Protein AF-A0A9P5GXQ3-F1 (afdb_monomer)

Radius of gyration: 34.8 Å; Cα contacts (8 Å, |Δi|>4): 137; chains: 1; bounding box: 78×64×118 Å

Organism: NCBI:txid595255

Sequence (287 aa):
MGSQLTDTDPARTRTPRQLQRKRALDKESQRRKRERQRAHVQQIEKELHDARQEIHNLRLIIQDMKGQPQPGTQGIDSVRSSAHDSCPPQLESPVSVKTASTVTPCTHRSLSPQPEHKEQLIECFCEPQTHESFSECFEKTVFASVIEWNSRSILLAAVYILAYRILRYRFFPSVETHNDVPEWLRSTDIQDKIPHALYIDFVQFPRLRNAMVLGLVNIDSIREQFDADFGRHLSVNWPVSEALLVTDSSRNTILNPKFERHICTQENWTLDSVFATKYPHIAPLIV

Solvent-accessible surface area (backbone atoms only — not comparable to full-atom values): 18428 Å² total; per-residue (Å²): 141,85,87,82,84,83,86,74,84,74,79,88,71,78,50,71,70,55,52,52,54,49,54,52,51,52,52,51,50,53,48,53,52,52,48,53,50,51,53,51,51,54,48,52,55,47,54,54,50,53,52,53,51,50,54,49,53,52,51,53,51,54,52,54,66,71,67,60,82,81,84,77,86,80,80,85,80,86,86,88,86,86,83,84,91,87,84,89,84,90,89,88,88,89,90,84,88,83,92,86,89,86,86,88,86,91,86,90,83,88,83,88,82,88,86,82,83,74,82,75,77,80,79,75,92,50,85,90,66,89,63,99,41,71,69,54,42,50,47,52,54,49,50,51,49,51,48,53,50,47,54,51,50,52,43,52,52,46,54,48,55,52,50,48,31,51,50,46,20,74,77,52,74,45,77,66,35,50,66,66,32,40,76,70,57,47,84,48,80,59,62,76,74,44,91,64,66,77,71,50,66,77,49,82,34,56,56,40,36,50,31,42,65,71,57,77,48,78,49,81,95,46,42,71,61,46,52,53,48,49,66,70,36,51,42,54,72,71,58,88,91,58,65,70,60,39,71,50,98,83,72,45,86,40,74,25,73,65,52,62,54,47,70,58,38,70,87,38,49,43,66,42,70,67,53,33,68,76,38,60,90,49,46,83,30,61,112

pLDDT: mean 77.05, std 24.15, range [25.75, 97.81]

Foldseek 3Di:
DDDDDDDDPDDDDDDPVRVVVVVVVVVVVVVVVVVVVVVVVVVVVVVVVVVVVVVVVVVVVVVVVVPDDDPDDDDDDDDDDDDDDDDDDDDDDDDDDDDDDDDDDDDDDDDDDDDDDPPDDDDQPDPPDDDPDPVRSCCCVVVVVVVLVVQLVLVVVLLVQLVCLVVCCVVPPDPVSVVLHQPQLDDDPLNVPADDDPVLSSDLFNLLSNCVSVVVDDCPVPVVVCVVLCSSFKGLQDDPPDDQWDADPVRDTDGDPVSSVSSSDSVSIDGDPVVCVVCVVCVVRSD

Mean predicted aligned error: 20.18 Å

Secondary structure (DSSP, 8-state):
--------PPP-PPPHHHHHHHHHHHHHHHHHHHHHHHHHHHHHHHHHHHHHHHHHHHHHHHHHHHTSPP------------------------------------------------------S-TT---SSHHHHHHHHHHHHHHHHHHHHHHHHHHHHHHHHHHHHHHS--HHHHHHS-GGGSPPHHHHHS---GGGGG-S-HHHHHHHHTTSS--GGGHHHHHHHHHHHEE----TTS-SEEE-TTS-EEE-HHHHHHHT-GGG-EE-HHHHHH-TTTGGG--

Structure (mmCIF, N/CA/C/O backbone):
data_AF-A0A9P5GXQ3-F1
#
_entry.id   AF-A0A9P5GXQ3-F1
#
loop_
_atom_site.group_PDB
_atom_site.id
_atom_site.type_symbol
_atom_site.label_atom_id
_atom_site.label_alt_id
_atom_site.label_comp_id
_atom_site.label_asym_id
_atom_site.label_entity_id
_atom_site.label_seq_id
_atom_site.pdbx_PDB_ins_code
_atom_site.Cartn_x
_atom_site.Cartn_y
_atom_site.Cartn_z
_atom_site.occupancy
_atom_site.B_iso_or_equiv
_atom_site.auth_seq_id
_atom_site.auth_comp_id
_atom_site.auth_asym_id
_atom_site.auth_atom_id
_atom_site.pdbx_PDB_model_num
ATOM 1 N N . MET A 1 1 ? -31.618 13.467 47.315 1.00 42.62 1 MET A N 1
ATOM 2 C CA . MET A 1 1 ? -30.152 13.550 47.497 1.00 42.62 1 MET A CA 1
ATOM 3 C C . MET A 1 1 ? -29.504 12.614 46.495 1.00 42.62 1 MET A C 1
ATOM 5 O O . MET A 1 1 ? -29.955 11.483 46.409 1.00 42.62 1 MET A O 1
ATOM 9 N N . GLY A 1 2 ? -28.504 13.084 45.747 1.00 37.53 2 GLY A N 1
ATOM 10 C CA . GLY A 1 2 ? -27.719 12.252 44.825 1.00 37.53 2 GLY A CA 1
ATOM 11 C C . GLY A 1 2 ? -27.538 12.886 43.447 1.00 37.53 2 GLY A C 1
ATOM 12 O O . GLY A 1 2 ? -28.149 12.441 42.487 1.00 37.53 2 GLY A O 1
ATOM 13 N N . SER A 1 3 ? -26.725 13.943 43.372 1.00 41.19 3 SER A N 1
ATOM 14 C CA . SER A 1 3 ? -26.214 14.503 42.115 1.00 41.19 3 SER A CA 1
ATOM 15 C C . SER A 1 3 ? -25.058 13.623 41.624 1.00 41.19 3 SER A C 1
ATOM 17 O O . SER A 1 3 ? -24.137 13.377 42.403 1.00 41.19 3 SER A O 1
ATOM 19 N N . GLN A 1 4 ? -25.095 13.135 40.380 1.00 43.97 4 GLN A N 1
ATOM 20 C CA . GLN A 1 4 ? -23.947 12.491 39.731 1.00 43.97 4 GLN A CA 1
ATOM 21 C C . GLN A 1 4 ? -23.382 13.432 38.666 1.00 43.97 4 GLN A C 1
ATOM 23 O O . GLN A 1 4 ? -24.059 13.802 37.710 1.00 43.97 4 GLN A O 1
ATOM 28 N N . LEU A 1 5 ? -22.137 13.842 38.901 1.00 45.28 5 LEU A N 1
ATOM 29 C CA . LEU A 1 5 ? -21.309 14.674 38.038 1.00 45.28 5 LEU A CA 1
ATOM 30 C C . LEU A 1 5 ? -20.801 13.827 36.865 1.00 45.28 5 LEU A C 1
ATOM 32 O O . LEU A 1 5 ? -20.181 12.787 37.073 1.00 45.28 5 LEU A O 1
ATOM 36 N N . THR A 1 6 ? -21.055 14.279 35.641 1.00 44.94 6 THR A N 1
ATOM 37 C CA . THR A 1 6 ? -20.447 13.740 34.422 1.00 44.94 6 THR A CA 1
ATOM 38 C C . THR A 1 6 ? -19.069 14.370 34.236 1.00 44.94 6 THR A C 1
ATOM 40 O O . THR A 1 6 ? -18.976 15.571 33.978 1.00 44.94 6 THR A O 1
ATOM 43 N N . ASP A 1 7 ? -18.014 13.572 34.376 1.00 40.78 7 ASP A N 1
ATOM 44 C CA . ASP A 1 7 ? -16.636 13.974 34.093 1.00 40.78 7 ASP A CA 1
ATOM 45 C C . ASP A 1 7 ? -16.351 13.764 32.597 1.00 40.78 7 ASP A C 1
ATOM 47 O O . ASP A 1 7 ? -16.215 12.637 32.119 1.00 40.78 7 ASP A O 1
ATOM 51 N N 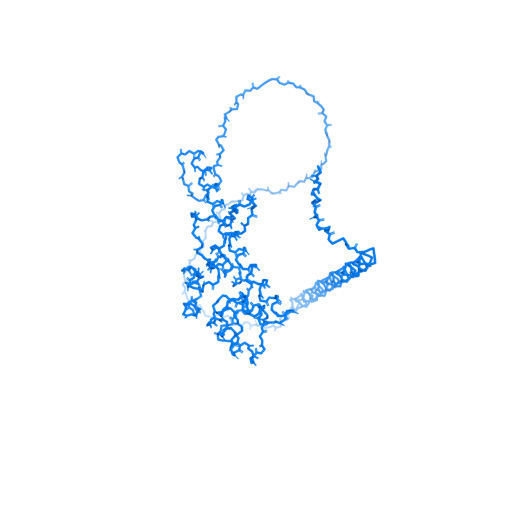. THR A 1 8 ? -16.365 14.850 31.825 1.00 53.25 8 THR A N 1
ATOM 52 C CA . THR A 1 8 ? -15.905 14.861 30.432 1.00 53.25 8 THR A CA 1
ATOM 53 C C . THR A 1 8 ? -14.473 15.372 30.406 1.00 53.25 8 THR A C 1
ATOM 55 O O . THR A 1 8 ? -14.239 16.564 30.617 1.00 53.25 8 THR A O 1
ATOM 58 N N . ASP A 1 9 ? -13.536 14.473 30.123 1.00 45.94 9 ASP A N 1
ATOM 59 C CA . ASP A 1 9 ? -12.104 14.755 30.024 1.00 45.94 9 ASP A CA 1
ATOM 60 C C . ASP A 1 9 ? -11.842 15.828 28.934 1.00 45.94 9 ASP A C 1
ATOM 62 O O . ASP A 1 9 ? -12.191 15.624 27.762 1.00 45.94 9 ASP A O 1
ATOM 66 N N . PRO A 1 10 ? -11.311 17.019 29.274 1.00 55.81 10 PRO A N 1
ATOM 67 C CA . PRO A 1 10 ? -11.228 18.127 28.332 1.00 55.81 10 PRO A CA 1
ATOM 68 C C . PRO A 1 10 ? -10.158 17.882 27.262 1.00 55.81 10 PRO A C 1
ATOM 70 O O . PRO A 1 10 ? -8.985 17.633 27.548 1.00 55.81 10 PRO A O 1
ATOM 73 N N . ALA A 1 11 ? -10.553 18.036 25.995 1.00 57.22 11 ALA A N 1
ATOM 74 C CA . ALA A 1 11 ? -9.671 17.928 24.838 1.00 57.22 11 ALA A CA 1
ATOM 75 C C . ALA A 1 11 ? -8.375 18.742 25.028 1.00 57.22 11 ALA A C 1
ATOM 77 O O . ALA A 1 11 ? -8.389 19.963 25.222 1.00 57.22 11 ALA A O 1
ATOM 78 N N . ARG A 1 12 ? -7.233 18.048 24.948 1.00 63.50 12 ARG A N 1
ATOM 79 C CA . ARG A 1 12 ? -5.886 18.592 25.170 1.00 63.50 12 ARG A CA 1
ATOM 80 C C . ARG A 1 12 ? -5.594 19.765 24.228 1.00 63.50 12 ARG A C 1
ATOM 82 O O . ARG A 1 12 ? -5.143 19.592 23.095 1.00 63.50 12 ARG A O 1
ATOM 89 N N . THR A 1 13 ? -5.818 20.979 24.716 1.00 74.81 13 THR A N 1
ATOM 90 C CA . THR A 1 13 ? -5.616 22.210 23.949 1.00 74.81 13 THR A CA 1
ATOM 91 C C . THR A 1 13 ? -4.138 22.602 23.991 1.00 74.81 13 THR A C 1
ATOM 93 O O . THR A 1 13 ? -3.529 22.674 25.060 1.00 74.81 13 THR A O 1
ATOM 96 N N . ARG A 1 14 ? -3.519 22.818 22.819 1.00 72.81 14 ARG A N 1
ATOM 97 C CA . ARG A 1 14 ? -2.097 23.199 22.720 1.00 72.81 14 ARG A CA 1
ATOM 98 C C . ARG A 1 14 ? -1.851 24.516 23.450 1.00 72.81 14 ARG A C 1
ATOM 100 O O . ARG A 1 14 ? -2.551 25.497 23.209 1.00 72.81 14 ARG A O 1
ATOM 107 N N . THR A 1 15 ? -0.810 24.559 24.278 1.00 86.81 15 THR A N 1
ATOM 108 C CA . THR A 1 15 ? -0.462 25.777 25.015 1.00 86.81 15 THR A CA 1
ATOM 109 C C . THR A 1 15 ? -0.015 26.888 24.050 1.00 86.81 15 THR A C 1
ATOM 111 O O . THR A 1 15 ? 0.526 26.598 22.973 1.00 86.81 15 THR A O 1
ATOM 114 N N . PRO A 1 16 ? -0.168 28.175 24.413 1.00 85.94 16 PRO A N 1
ATOM 115 C CA . PRO A 1 16 ? 0.233 29.298 23.557 1.00 85.94 16 PRO A CA 1
ATOM 116 C C . PRO A 1 16 ? 1.689 29.212 23.067 1.00 85.94 16 PRO A C 1
ATOM 118 O O . PRO A 1 16 ? 1.987 29.487 21.903 1.00 85.94 16 PRO A O 1
ATOM 121 N N . ARG A 1 17 ? 2.595 28.721 23.924 1.00 83.25 17 ARG A N 1
ATOM 122 C CA . ARG A 1 17 ? 4.016 28.508 23.604 1.00 83.25 17 ARG A CA 1
ATOM 123 C C . ARG A 1 17 ? 4.224 27.440 22.520 1.00 83.25 17 ARG A C 1
ATOM 125 O O . ARG A 1 17 ? 5.090 27.593 21.658 1.00 83.25 17 ARG A O 1
ATOM 132 N N . GLN A 1 18 ? 3.418 26.376 22.518 1.00 78.88 18 GLN A N 1
ATOM 133 C CA . GLN A 1 18 ? 3.465 25.322 21.495 1.00 78.88 18 GLN A CA 1
ATOM 134 C C . GLN A 1 18 ? 2.954 25.823 20.137 1.00 78.88 18 GLN A C 1
ATOM 136 O O . GLN A 1 18 ? 3.547 25.512 19.102 1.00 78.88 18 GLN A O 1
ATOM 141 N N . LEU A 1 19 ? 1.897 26.641 20.133 1.00 83.56 19 LEU A N 1
ATOM 142 C CA . LEU A 1 19 ? 1.376 27.288 18.924 1.00 83.56 19 LEU A CA 1
ATOM 143 C C . LEU A 1 19 ? 2.396 28.253 18.310 1.00 83.56 19 LEU A C 1
ATOM 145 O O . LEU A 1 19 ? 2.607 28.230 17.097 1.00 83.56 19 LEU A O 1
ATOM 149 N N . GLN A 1 20 ? 3.068 29.060 19.133 1.00 88.81 20 GLN A N 1
ATOM 150 C CA . GLN A 1 20 ? 4.093 29.994 18.665 1.00 88.81 20 GLN A CA 1
ATOM 151 C C . GLN A 1 20 ? 5.295 29.263 18.048 1.00 88.81 20 GLN A C 1
ATOM 153 O O . GLN A 1 20 ? 5.738 29.629 16.959 1.00 88.81 20 GLN A O 1
ATOM 158 N N . ARG A 1 21 ? 5.763 28.174 18.680 1.00 86.75 21 ARG A N 1
ATOM 159 C CA . ARG A 1 21 ? 6.836 27.326 18.135 1.00 86.75 21 ARG A CA 1
ATOM 160 C C . ARG A 1 21 ? 6.443 26.698 16.796 1.00 86.75 21 ARG A C 1
ATOM 162 O O . ARG A 1 21 ? 7.240 26.725 15.862 1.00 86.75 21 ARG A O 1
ATOM 169 N N . LYS A 1 22 ? 5.211 26.189 16.672 1.00 88.81 22 LYS A N 1
ATOM 170 C CA . LYS A 1 22 ? 4.702 25.641 15.405 1.00 88.81 22 LYS A CA 1
ATOM 171 C C . LYS A 1 22 ? 4.666 26.701 14.300 1.00 88.81 22 LYS A C 1
ATOM 173 O O . LYS A 1 22 ? 5.168 26.451 13.213 1.00 88.81 22 LYS A O 1
ATOM 178 N N . ARG A 1 23 ? 4.136 27.896 14.586 1.00 92.62 23 ARG A N 1
ATOM 179 C CA . ARG A 1 23 ? 4.077 29.007 13.615 1.00 92.62 23 ARG A CA 1
ATOM 180 C C . ARG A 1 23 ? 5.466 29.427 13.122 1.00 92.62 23 ARG A C 1
ATOM 182 O O . ARG A 1 23 ? 5.615 29.747 11.946 1.00 92.62 23 ARG A O 1
ATOM 189 N N . ALA A 1 24 ? 6.468 29.424 14.003 1.00 91.44 24 ALA A N 1
ATOM 190 C CA . ALA A 1 24 ? 7.850 29.729 13.635 1.00 91.44 24 ALA A CA 1
ATOM 191 C C . ALA A 1 24 ? 8.448 28.660 12.701 1.00 91.44 24 ALA A C 1
ATOM 193 O O . ALA A 1 24 ? 9.032 29.006 11.676 1.00 91.44 24 ALA A O 1
ATOM 194 N N . LEU A 1 25 ? 8.240 27.375 13.014 1.00 87.75 25 LEU A N 1
ATOM 195 C CA . LEU A 1 25 ? 8.697 26.256 12.181 1.00 87.75 25 LEU A CA 1
ATOM 196 C C . LEU A 1 25 ? 8.005 26.227 10.811 1.00 87.75 25 LEU A C 1
ATOM 198 O O . LEU A 1 25 ? 8.673 26.030 9.799 1.00 87.75 25 LEU A O 1
ATOM 202 N N . ASP A 1 26 ? 6.696 26.487 10.760 1.00 92.44 26 ASP A N 1
ATOM 203 C CA . ASP A 1 26 ? 5.950 26.559 9.498 1.00 92.44 26 ASP A CA 1
ATOM 204 C C . ASP A 1 26 ? 6.451 27.714 8.616 1.00 92.44 26 ASP A C 1
ATOM 206 O O . ASP A 1 26 ? 6.632 27.531 7.411 1.00 92.44 26 ASP A O 1
ATOM 210 N N . LYS A 1 27 ? 6.738 28.890 9.197 1.00 94.12 27 LYS A N 1
ATOM 211 C CA . LYS A 1 27 ? 7.328 30.024 8.460 1.00 94.12 27 LYS A CA 1
ATOM 212 C C . LYS A 1 27 ? 8.682 29.669 7.849 1.00 94.12 27 LYS A C 1
ATOM 214 O O . LYS A 1 27 ? 8.925 29.984 6.685 1.00 94.12 27 LYS A O 1
ATOM 219 N N . GLU A 1 28 ? 9.543 29.014 8.618 1.00 92.06 28 GLU A N 1
ATOM 220 C CA . GLU A 1 28 ? 10.869 28.596 8.158 1.00 92.06 28 GLU A CA 1
ATOM 221 C C . GLU A 1 28 ? 10.775 27.512 7.072 1.00 92.06 28 GLU A C 1
ATOM 223 O O . GLU A 1 28 ? 11.442 27.595 6.042 1.00 92.06 28 GLU A O 1
ATOM 228 N N . SER A 1 29 ? 9.871 26.543 7.234 1.00 89.69 29 SER A N 1
ATOM 229 C CA . SER A 1 29 ? 9.590 25.518 6.223 1.00 89.69 29 SER A CA 1
ATOM 230 C C . SER A 1 29 ? 9.106 26.134 4.906 1.00 89.69 29 SER A C 1
ATOM 232 O O . SER A 1 29 ? 9.623 25.817 3.831 1.00 89.69 29 SER A O 1
ATOM 234 N N . GLN A 1 30 ? 8.173 27.090 4.978 1.00 93.56 30 GLN A N 1
ATOM 235 C CA . GLN A 1 30 ? 7.705 27.814 3.797 1.00 93.56 30 GLN A CA 1
ATOM 236 C C . GLN A 1 30 ? 8.820 28.629 3.136 1.00 93.56 30 GLN A C 1
ATOM 238 O O . GLN A 1 30 ? 8.886 28.664 1.906 1.00 93.56 30 GLN A O 1
ATOM 243 N N . ARG A 1 31 ? 9.709 29.257 3.918 1.00 94.88 31 AR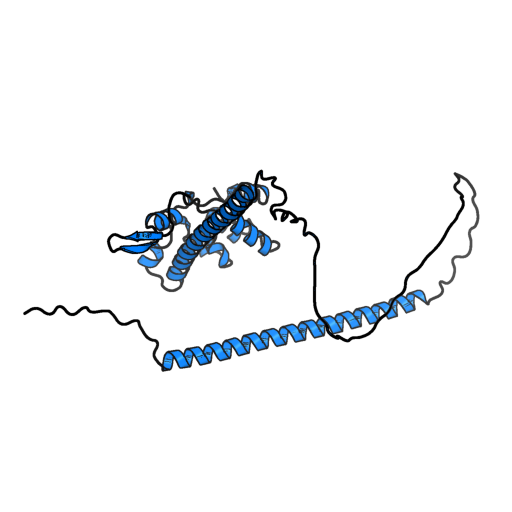G A N 1
ATOM 244 C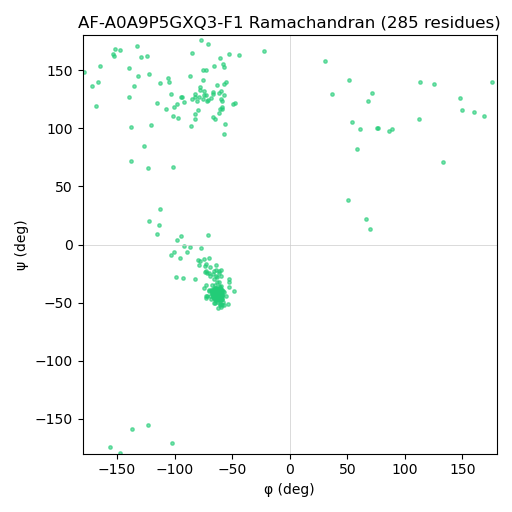 CA . ARG A 1 31 ? 10.880 29.970 3.389 1.00 94.88 31 ARG A CA 1
ATOM 245 C C . ARG A 1 31 ? 11.791 29.014 2.618 1.00 94.88 31 ARG A C 1
ATOM 247 O O . ARG A 1 31 ? 12.046 29.267 1.445 1.00 94.88 31 ARG A O 1
ATOM 254 N N . ARG A 1 32 ? 12.179 27.885 3.220 1.00 94.94 32 ARG A N 1
ATOM 255 C CA . ARG A 1 32 ? 13.034 26.868 2.580 1.00 94.94 32 ARG A CA 1
ATOM 256 C C . ARG A 1 32 ? 12.407 26.289 1.316 1.00 94.94 32 ARG A C 1
ATOM 258 O O . ARG A 1 32 ? 13.100 26.088 0.324 1.00 94.94 32 ARG A O 1
ATOM 265 N N . LYS A 1 33 ? 11.090 26.049 1.316 1.00 93.12 33 LYS A N 1
ATOM 266 C CA . LYS A 1 33 ? 10.372 25.574 0.123 1.00 93.12 33 LYS A CA 1
ATOM 267 C C . LYS A 1 33 ? 10.436 26.598 -1.013 1.00 93.12 33 LYS A C 1
ATOM 269 O O . LYS A 1 33 ? 10.747 26.231 -2.142 1.00 93.12 33 LYS A O 1
ATOM 274 N N . ARG A 1 34 ? 10.186 27.878 -0.710 1.00 95.12 34 ARG A N 1
ATOM 275 C CA . ARG A 1 34 ? 10.267 28.970 -1.697 1.00 95.12 34 ARG A CA 1
ATOM 276 C C . ARG A 1 34 ? 11.689 29.168 -2.215 1.00 95.12 34 ARG A C 1
ATOM 278 O O . ARG A 1 34 ? 11.860 29.430 -3.397 1.00 95.12 34 ARG A O 1
ATOM 285 N N . GLU A 1 35 ? 12.689 29.032 -1.353 1.00 95.38 35 GLU A N 1
ATOM 286 C CA . GLU A 1 35 ? 14.100 29.143 -1.723 1.00 95.38 35 GLU A CA 1
ATOM 287 C C . GLU A 1 35 ? 14.527 28.021 -2.675 1.00 95.38 35 GLU A C 1
ATOM 289 O O . GLU A 1 35 ? 15.057 28.310 -3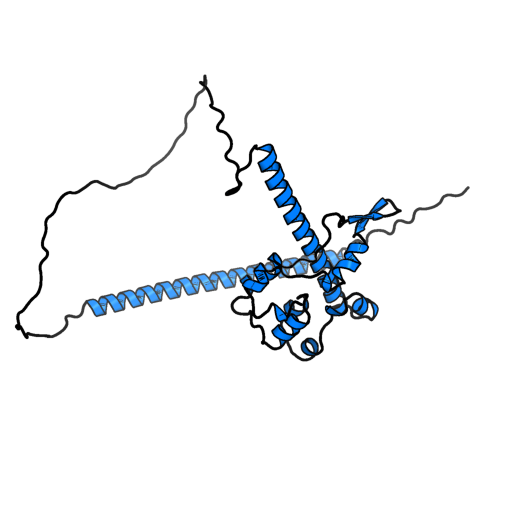.742 1.00 95.38 35 GLU A O 1
ATOM 294 N N . ARG A 1 36 ? 14.180 26.761 -2.369 1.00 94.25 36 ARG A N 1
ATOM 295 C CA . ARG A 1 36 ? 14.418 25.622 -3.275 1.00 94.25 36 ARG A CA 1
ATOM 296 C C . ARG A 1 36 ? 13.736 25.809 -4.624 1.00 94.25 36 ARG A C 1
ATOM 298 O O . ARG A 1 36 ? 14.344 25.558 -5.657 1.00 94.25 36 ARG A O 1
ATOM 305 N N . GLN A 1 37 ? 12.484 26.265 -4.617 1.00 92.75 37 GLN A N 1
ATOM 306 C CA . GLN A 1 37 ? 11.738 26.476 -5.852 1.00 92.75 37 GLN A CA 1
ATOM 307 C C . GLN A 1 37 ? 12.348 27.598 -6.700 1.00 92.75 37 GLN A C 1
ATOM 309 O O . GLN A 1 37 ? 12.476 27.437 -7.907 1.00 92.75 37 GLN A O 1
ATOM 314 N N . ARG A 1 38 ? 12.787 28.702 -6.079 1.00 96.50 38 ARG A N 1
ATOM 315 C CA . ARG A 1 38 ? 13.513 29.774 -6.777 1.00 96.50 38 ARG A CA 1
ATOM 316 C C . ARG A 1 38 ? 14.842 29.290 -7.350 1.00 96.50 38 ARG A C 1
ATOM 318 O O . ARG A 1 38 ? 15.111 29.571 -8.510 1.00 96.50 38 ARG A O 1
ATOM 325 N N . ALA A 1 39 ? 15.628 28.546 -6.574 1.00 94.50 39 ALA A N 1
ATOM 326 C CA . ALA A 1 39 ? 16.905 28.003 -7.033 1.00 94.50 39 ALA A CA 1
ATOM 327 C C . ALA A 1 39 ? 16.722 27.052 -8.227 1.00 94.50 39 ALA A C 1
ATOM 329 O O . ALA A 1 39 ? 17.464 27.128 -9.199 1.00 94.50 39 ALA A O 1
ATOM 330 N N . HIS A 1 40 ? 15.694 26.201 -8.191 1.00 94.62 40 HIS A N 1
ATOM 331 C CA . HIS A 1 40 ? 15.388 25.293 -9.293 1.00 94.62 40 HIS A CA 1
ATOM 332 C C . HIS A 1 40 ? 14.939 26.031 -10.561 1.00 94.62 40 HIS A C 1
ATOM 334 O O . HIS A 1 40 ? 15.410 25.710 -11.647 1.00 94.62 40 HIS A O 1
ATOM 340 N N . VAL A 1 41 ? 14.082 27.052 -10.429 1.00 96.44 41 VAL A N 1
ATOM 341 C CA . VAL A 1 41 ? 13.674 27.893 -11.567 1.00 96.44 41 VAL A CA 1
ATOM 342 C C . VAL A 1 41 ? 14.883 28.596 -12.184 1.00 96.44 41 VAL A C 1
ATOM 344 O O . VAL A 1 41 ? 15.058 28.529 -13.393 1.00 96.44 41 VAL A O 1
ATOM 347 N N . GLN A 1 42 ? 15.757 29.188 -11.366 1.00 96.00 42 GLN A N 1
ATOM 348 C CA . GLN A 1 42 ? 16.982 29.835 -11.849 1.00 96.00 42 GLN A CA 1
ATOM 349 C C . GLN A 1 42 ? 17.912 28.857 -12.576 1.00 96.00 42 GLN A C 1
ATOM 351 O O . GLN A 1 42 ? 18.509 29.213 -13.590 1.00 96.00 42 GLN A O 1
ATOM 356 N N . GLN A 1 43 ? 18.020 27.623 -12.080 1.00 95.88 43 GLN A N 1
ATOM 357 C CA . GLN A 1 43 ? 18.808 26.580 -12.728 1.00 95.88 43 GLN A CA 1
ATOM 358 C C . GLN A 1 43 ? 18.234 26.218 -14.104 1.00 95.88 43 GLN A C 1
ATOM 360 O O . GLN A 1 43 ? 18.977 26.205 -15.080 1.00 95.88 43 GLN A O 1
ATOM 365 N N . ILE A 1 44 ? 16.917 25.999 -14.201 1.00 96.75 44 ILE A N 1
ATOM 366 C CA . ILE A 1 44 ? 16.247 25.702 -15.477 1.00 96.75 44 ILE A CA 1
ATOM 367 C C . ILE A 1 44 ? 16.401 26.864 -16.463 1.00 96.75 44 ILE A C 1
ATOM 369 O O . ILE A 1 44 ? 16.684 26.646 -17.638 1.00 96.75 44 ILE A O 1
ATOM 373 N N . GLU A 1 45 ? 16.218 28.105 -16.009 1.00 96.44 45 GLU A N 1
ATOM 374 C CA . GLU A 1 45 ? 16.373 29.290 -16.858 1.00 96.44 45 GLU A CA 1
ATOM 375 C C . GLU A 1 45 ? 17.794 29.399 -17.421 1.00 96.44 45 GLU A C 1
ATOM 377 O O . GLU A 1 45 ? 17.962 29.715 -18.602 1.00 96.44 45 GLU A O 1
ATOM 382 N N . LYS A 1 46 ? 18.805 29.085 -16.603 1.00 97.19 46 LYS A N 1
ATOM 383 C CA . LYS A 1 46 ? 20.204 29.040 -17.029 1.00 97.19 46 LYS A CA 1
ATOM 384 C C . LYS A 1 46 ? 20.452 27.925 -18.045 1.00 97.19 46 LYS A C 1
ATOM 386 O O . LYS A 1 46 ? 20.980 28.203 -19.113 1.00 97.19 46 LYS A O 1
ATOM 391 N N . GLU A 1 47 ? 20.025 26.698 -17.758 1.00 95.94 47 GLU A N 1
ATOM 392 C CA . GLU A 1 47 ? 20.182 25.561 -18.678 1.00 95.94 47 GLU A CA 1
ATOM 393 C C . GLU A 1 47 ? 19.509 25.826 -20.029 1.00 95.94 47 GLU A C 1
ATOM 395 O O . GLU A 1 47 ? 20.067 25.531 -21.085 1.00 95.94 47 GLU A O 1
ATOM 400 N N . LEU A 1 48 ? 18.331 26.455 -20.016 1.00 97.06 48 LEU A N 1
ATOM 401 C CA . LEU A 1 48 ? 17.630 26.853 -21.232 1.00 97.06 48 LEU A CA 1
ATOM 402 C C . LEU A 1 48 ? 18.397 27.923 -22.019 1.00 97.06 48 LEU A C 1
ATOM 404 O O . LEU A 1 48 ? 18.387 27.903 -23.252 1.00 97.06 48 LEU A O 1
ATOM 408 N N . HIS A 1 49 ? 19.019 28.880 -21.330 1.00 97.06 49 HIS A N 1
ATOM 409 C CA . HIS A 1 49 ? 19.858 29.893 -21.962 1.00 97.06 49 HIS A CA 1
ATOM 410 C C . HIS A 1 49 ? 21.094 29.260 -22.612 1.00 97.06 49 HIS A C 1
ATOM 412 O O . HIS A 1 49 ? 21.322 29.471 -23.805 1.00 97.06 49 HIS A O 1
ATOM 418 N N . ASP A 1 50 ? 21.814 28.426 -21.863 1.00 96.44 50 ASP A N 1
ATOM 419 C CA . ASP A 1 50 ? 23.039 27.758 -22.304 1.00 96.44 50 ASP A CA 1
ATOM 420 C C . ASP A 1 50 ? 22.757 26.850 -23.517 1.00 96.44 50 ASP A C 1
ATOM 422 O O . ASP A 1 50 ? 23.412 26.970 -24.554 1.00 96.44 50 ASP A O 1
ATOM 426 N N . ALA A 1 51 ? 21.697 26.033 -23.460 1.00 94.31 51 ALA A N 1
ATOM 427 C CA . ALA A 1 51 ? 21.295 25.172 -24.574 1.00 94.31 51 ALA A CA 1
ATOM 428 C C . ALA A 1 51 ? 20.904 25.973 -25.829 1.00 94.31 51 ALA A C 1
ATOM 430 O O . ALA A 1 51 ? 21.245 25.602 -26.955 1.00 94.31 51 ALA A O 1
ATOM 431 N N . ARG A 1 52 ? 20.198 27.102 -25.669 1.00 96.50 52 ARG A N 1
ATOM 432 C CA . ARG A 1 52 ? 19.862 27.988 -26.800 1.00 96.50 52 ARG A CA 1
ATOM 433 C C . ARG A 1 52 ? 21.110 28.602 -27.428 1.00 96.50 52 ARG A C 1
ATOM 435 O O . ARG A 1 52 ? 21.160 28.722 -28.654 1.00 96.50 52 ARG A O 1
ATOM 442 N N . GLN A 1 53 ? 22.093 28.982 -26.616 1.00 96.50 53 GLN A N 1
ATOM 443 C CA . GLN A 1 53 ? 23.363 29.521 -27.090 1.00 96.50 53 GLN A CA 1
ATOM 444 C C . GLN A 1 53 ? 24.176 28.457 -27.835 1.00 96.50 53 GLN A C 1
ATOM 446 O O . GLN A 1 53 ? 24.700 28.729 -28.914 1.00 96.50 53 GLN A O 1
ATOM 451 N N . GLU A 1 54 ? 24.220 27.229 -27.324 1.00 95.50 54 GLU A N 1
ATOM 452 C CA . GLU A 1 54 ? 24.900 26.114 -27.982 1.00 95.50 54 GLU A CA 1
ATOM 453 C C . GLU A 1 54 ? 24.263 25.780 -29.336 1.00 95.50 54 GLU A C 1
ATOM 455 O O . GLU A 1 54 ? 24.962 25.693 -30.347 1.00 95.50 54 GLU A O 1
ATOM 460 N N . ILE A 1 55 ? 22.927 25.718 -29.402 1.00 95.88 55 ILE A N 1
ATOM 461 C CA . ILE A 1 55 ? 22.198 25.550 -30.668 1.00 95.88 55 ILE A CA 1
ATOM 462 C C . ILE A 1 55 ? 22.545 26.671 -31.657 1.00 95.88 55 ILE A C 1
ATOM 464 O O . ILE A 1 55 ? 22.686 26.417 -32.855 1.00 95.88 55 ILE A O 1
ATOM 468 N N . HIS A 1 56 ? 22.668 27.916 -31.190 1.00 94.75 56 HIS A N 1
ATOM 469 C CA . HIS A 1 56 ? 23.057 29.032 -32.048 1.00 94.75 56 HIS A CA 1
ATOM 470 C C . HIS A 1 56 ? 24.483 28.863 -32.591 1.00 94.75 56 HIS A C 1
ATOM 472 O O . HIS A 1 56 ? 24.682 28.966 -33.801 1.00 94.75 56 HIS A O 1
ATOM 478 N N . ASN A 1 57 ? 25.444 28.517 -31.734 1.00 94.38 57 ASN A N 1
ATOM 479 C CA . ASN A 1 57 ? 26.834 28.281 -32.128 1.00 94.38 57 ASN A CA 1
ATOM 480 C C . ASN A 1 57 ? 26.955 27.139 -33.146 1.00 94.38 57 ASN A C 1
ATOM 482 O O . ASN A 1 57 ? 27.613 27.290 -34.174 1.00 94.38 57 ASN A O 1
ATOM 486 N N . LEU A 1 58 ? 26.264 26.020 -32.911 1.00 93.12 58 LEU A N 1
ATOM 487 C CA . LEU A 1 58 ? 26.249 24.885 -33.837 1.00 93.12 58 LEU A CA 1
ATOM 488 C C . LEU A 1 58 ? 25.649 25.264 -35.197 1.00 93.12 58 LEU A C 1
ATOM 490 O O . LEU A 1 58 ? 26.157 24.838 -36.232 1.00 93.12 58 LEU A O 1
ATOM 494 N N . ARG A 1 59 ? 24.603 26.101 -35.227 1.00 93.31 59 ARG A N 1
ATOM 495 C CA . ARG A 1 59 ? 24.034 26.609 -36.488 1.00 93.31 59 ARG A CA 1
ATOM 496 C C . ARG A 1 59 ? 25.035 27.450 -37.275 1.00 93.31 59 ARG A C 1
ATOM 498 O O . ARG A 1 59 ? 25.092 27.292 -38.492 1.00 93.31 59 ARG A O 1
ATOM 505 N N . LEU A 1 60 ? 25.820 28.294 -36.602 1.00 92.06 60 LEU A N 1
ATOM 506 C CA . LEU A 1 60 ? 26.870 29.087 -37.249 1.00 92.06 60 LEU A CA 1
ATOM 507 C C . LEU A 1 60 ? 27.952 28.185 -37.859 1.00 92.06 60 LEU A C 1
ATOM 509 O O . LEU A 1 60 ? 28.304 28.370 -39.020 1.00 92.06 60 LEU A O 1
ATOM 513 N N . ILE A 1 61 ? 28.404 27.161 -37.128 1.00 91.88 61 ILE A N 1
ATOM 514 C CA . ILE A 1 61 ? 29.392 26.186 -37.624 1.00 91.88 61 ILE A CA 1
ATOM 515 C C . ILE A 1 61 ? 28.852 25.428 -38.843 1.00 91.88 61 ILE A C 1
ATOM 517 O O . ILE A 1 61 ? 29.537 25.305 -39.854 1.00 91.88 61 ILE A O 1
ATOM 521 N N . ILE A 1 62 ? 27.604 24.950 -38.788 1.00 88.75 62 ILE A N 1
ATOM 522 C CA . ILE A 1 62 ? 26.978 24.240 -39.914 1.00 88.75 62 ILE A CA 1
ATOM 523 C C . ILE A 1 62 ? 26.861 25.149 -41.145 1.00 88.75 62 ILE A C 1
ATOM 525 O O . ILE A 1 62 ? 27.022 24.681 -42.271 1.00 88.75 62 ILE A O 1
ATOM 529 N N . GLN A 1 63 ? 26.558 26.433 -40.953 1.00 86.56 63 GLN A N 1
ATOM 530 C CA . GLN A 1 63 ? 26.470 27.397 -42.046 1.00 86.56 63 GLN A CA 1
ATOM 531 C C . GLN A 1 63 ? 27.841 27.666 -42.679 1.00 86.56 63 GLN A C 1
ATOM 533 O O . GLN A 1 63 ? 27.933 27.703 -43.904 1.00 86.56 63 GLN A O 1
ATOM 538 N N . ASP A 1 64 ? 28.890 27.785 -41.864 1.00 84.56 64 ASP A N 1
ATOM 539 C CA . ASP A 1 64 ? 30.273 27.957 -42.322 1.00 84.56 64 ASP A CA 1
ATOM 540 C C . ASP A 1 64 ? 30.772 26.729 -43.103 1.00 84.56 64 ASP A C 1
ATOM 542 O O . ASP A 1 64 ? 31.247 26.847 -44.233 1.00 84.56 64 ASP A O 1
ATOM 546 N N . MET A 1 65 ? 30.521 25.522 -42.582 1.00 79.06 65 MET A N 1
ATOM 547 C CA . MET A 1 65 ? 30.849 24.266 -43.270 1.00 79.06 65 MET A CA 1
ATOM 548 C C . MET A 1 65 ? 30.112 24.102 -44.606 1.00 79.06 65 MET A C 1
ATOM 550 O O . MET A 1 65 ? 30.649 23.510 -45.539 1.00 79.06 65 MET A O 1
ATOM 554 N N . LYS A 1 66 ? 28.885 24.624 -44.726 1.00 77.06 66 LYS A N 1
ATOM 555 C CA . LYS A 1 66 ? 28.124 24.628 -45.988 1.00 77.06 66 LYS A CA 1
ATOM 556 C C . LYS A 1 66 ? 28.579 25.714 -46.972 1.00 77.06 66 LYS A C 1
ATOM 558 O O . LYS A 1 66 ? 28.197 25.648 -48.137 1.00 77.06 66 LYS A O 1
ATOM 563 N N . GLY A 1 67 ? 29.361 26.697 -46.522 1.00 66.12 67 GLY A N 1
ATOM 564 C CA . GLY A 1 67 ? 29.876 27.807 -47.326 1.00 66.12 67 GLY A CA 1
ATOM 565 C C . GLY A 1 67 ? 31.225 27.548 -48.006 1.00 66.12 67 GLY A C 1
ATOM 566 O O . GLY A 1 67 ? 31.655 28.379 -48.805 1.00 66.12 67 GLY A O 1
ATOM 567 N N . GLN A 1 68 ? 31.898 26.422 -47.732 1.00 55.16 68 GLN A N 1
ATOM 568 C CA . GLN A 1 68 ? 33.165 26.087 -48.390 1.00 55.16 68 GLN A CA 1
ATOM 569 C C . GLN A 1 68 ? 32.946 25.385 -49.747 1.00 55.16 68 GLN A C 1
ATOM 571 O O . GLN A 1 68 ? 32.288 24.342 -49.794 1.00 55.16 68 GLN A O 1
ATOM 576 N N . PRO A 1 69 ? 33.512 25.894 -50.862 1.00 54.16 69 PRO A N 1
ATOM 577 C CA . PRO A 1 69 ? 33.513 25.177 -52.130 1.00 54.16 69 PRO A CA 1
ATOM 578 C C . PRO A 1 69 ? 34.466 23.976 -52.050 1.00 54.16 69 PRO A C 1
ATOM 580 O O . PRO A 1 69 ? 35.652 24.132 -51.767 1.00 54.16 69 PRO A O 1
ATOM 583 N N . GLN A 1 70 ? 33.948 22.781 -52.335 1.00 51.50 70 GLN A N 1
ATOM 584 C CA . GLN A 1 70 ? 34.734 21.560 -52.540 1.00 51.50 70 GLN A CA 1
ATOM 585 C C . GLN A 1 70 ? 35.724 21.756 -53.708 1.00 51.50 70 GLN A C 1
ATOM 587 O O . GLN A 1 70 ? 35.274 22.042 -54.823 1.00 51.50 70 GLN A O 1
ATOM 592 N N . PRO A 1 71 ? 37.047 21.568 -53.533 1.00 44.69 71 PRO A N 1
ATOM 593 C CA . PRO A 1 71 ? 37.951 21.455 -54.662 1.00 44.69 71 PRO A CA 1
ATOM 594 C C . PRO A 1 71 ? 37.914 20.020 -55.200 1.00 44.69 71 PRO A C 1
ATOM 596 O O . PRO A 1 71 ? 38.466 19.102 -54.606 1.00 44.69 71 PRO A O 1
ATOM 599 N N . GLY A 1 72 ? 37.293 19.863 -56.368 1.00 46.12 72 GLY A N 1
ATOM 600 C CA . GLY A 1 72 ? 37.671 18.848 -57.349 1.00 46.12 72 GLY A CA 1
ATOM 601 C C . GLY A 1 72 ? 37.239 17.409 -57.069 1.00 46.12 72 GLY A C 1
ATOM 602 O O . GLY A 1 72 ? 37.954 16.621 -56.462 1.00 46.12 72 GLY A O 1
ATOM 603 N N . THR A 1 73 ? 36.161 16.993 -57.726 1.00 43.19 73 THR A N 1
ATOM 604 C CA . THR A 1 73 ? 36.119 15.648 -58.313 1.00 43.19 73 THR A CA 1
ATOM 605 C C . THR A 1 73 ? 35.754 15.821 -59.781 1.00 43.19 73 THR A C 1
ATOM 607 O O . THR A 1 73 ? 34.588 15.847 -60.165 1.00 43.19 73 THR A O 1
ATOM 610 N N . GLN A 1 74 ? 36.780 16.084 -60.594 1.00 41.62 74 GLN A N 1
ATOM 611 C CA . GLN A 1 74 ? 36.662 16.071 -62.045 1.00 41.62 74 GLN A CA 1
ATOM 612 C C . GLN A 1 74 ? 36.521 14.623 -62.519 1.00 41.62 74 GLN A C 1
ATOM 614 O O . GLN A 1 74 ? 37.379 13.795 -62.234 1.00 41.62 74 GLN A O 1
ATOM 619 N N . GLY A 1 75 ? 35.432 14.381 -63.248 1.00 38.19 75 GLY A N 1
ATOM 620 C CA . GLY A 1 75 ? 35.364 13.549 -64.447 1.00 38.19 75 GLY A CA 1
ATOM 621 C C . GLY A 1 75 ? 35.880 12.117 -64.366 1.00 38.19 75 GLY A C 1
ATOM 622 O O . GLY A 1 75 ? 37.068 11.884 -64.547 1.00 38.19 75 GLY A O 1
ATOM 623 N N . ILE A 1 76 ? 34.947 11.164 -64.330 1.00 37.50 76 ILE A N 1
ATOM 624 C CA . ILE A 1 76 ? 34.984 10.047 -65.280 1.00 37.50 76 ILE A CA 1
ATOM 625 C C . ILE A 1 76 ? 33.545 9.803 -65.744 1.00 37.50 76 ILE A C 1
ATOM 627 O O . ILE A 1 76 ? 32.730 9.226 -65.025 1.00 37.50 76 ILE A O 1
ATOM 631 N N . ASP A 1 77 ? 33.238 10.300 -66.939 1.00 35.75 77 ASP A N 1
ATOM 632 C CA . ASP A 1 77 ? 32.060 9.906 -67.698 1.00 35.75 77 ASP A CA 1
ATOM 633 C C . ASP A 1 77 ? 32.240 8.495 -68.271 1.00 35.75 77 ASP A C 1
ATOM 635 O O . ASP A 1 77 ? 33.326 8.112 -68.706 1.00 35.75 77 ASP A O 1
ATOM 639 N N . SER A 1 78 ? 31.099 7.816 -68.406 1.00 34.91 78 SER A N 1
ATOM 640 C CA . SER A 1 78 ? 30.814 6.761 -69.385 1.00 34.91 78 SER A CA 1
ATOM 641 C C . SER A 1 78 ? 31.213 5.323 -69.029 1.00 34.91 78 SER A C 1
ATOM 643 O O . SER A 1 78 ? 32.302 4.870 -69.357 1.00 34.91 78 SER A O 1
ATOM 645 N N . VAL A 1 79 ? 30.237 4.548 -68.533 1.00 34.94 79 VAL A N 1
ATOM 646 C CA . VAL A 1 79 ? 29.700 3.407 -69.302 1.00 34.94 79 VAL A CA 1
ATOM 647 C C . VAL A 1 79 ? 28.179 3.346 -69.126 1.00 34.94 79 VAL A C 1
ATOM 649 O O . VAL A 1 79 ? 27.638 3.350 -68.024 1.00 34.94 79 VAL A O 1
ATOM 652 N N . ARG A 1 80 ? 27.513 3.319 -70.277 1.00 32.38 80 ARG A N 1
ATOM 653 C CA . ARG A 1 80 ? 26.078 3.199 -70.531 1.00 32.38 80 ARG A CA 1
ATOM 654 C C . ARG A 1 80 ? 25.563 1.769 -70.310 1.00 32.38 80 ARG A C 1
ATOM 656 O O . ARG A 1 80 ? 26.261 0.825 -70.659 1.00 32.38 80 ARG A O 1
ATOM 663 N N . SER A 1 81 ? 24.287 1.702 -69.906 1.00 33.12 81 SER A N 1
ATOM 664 C CA . SER A 1 81 ? 23.260 0.641 -70.070 1.00 33.12 81 SER A CA 1
ATOM 665 C C . SER A 1 81 ? 22.841 -0.034 -68.771 1.00 33.12 81 SER A C 1
ATOM 667 O O . SER A 1 81 ? 23.681 -0.380 -67.961 1.00 33.12 81 SER A O 1
ATOM 669 N N . SER A 1 82 ? 21.575 -0.350 -68.520 1.00 29.45 82 SER A N 1
ATOM 670 C CA . SER A 1 82 ? 20.279 -0.096 -69.168 1.00 29.45 82 SER A CA 1
ATOM 671 C C . SER A 1 82 ? 19.243 -0.615 -68.162 1.00 29.45 82 SER A C 1
ATOM 673 O O . SER A 1 82 ? 19.469 -1.709 -67.655 1.00 29.45 82 SER A O 1
ATOM 675 N N . ALA A 1 83 ? 18.140 0.105 -67.909 1.00 29.53 83 ALA A N 1
ATOM 676 C CA . ALA A 1 83 ? 16.800 -0.465 -67.651 1.00 29.53 83 ALA A CA 1
ATOM 677 C C . ALA A 1 83 ? 15.794 0.579 -67.113 1.00 29.53 83 ALA A C 1
ATOM 679 O O . ALA A 1 83 ? 15.881 0.992 -65.964 1.00 29.53 83 ALA A O 1
ATOM 680 N N . HIS A 1 84 ? 14.824 0.892 -67.979 1.00 33.47 84 HIS A N 1
ATOM 681 C CA . HIS A 1 84 ? 13.406 1.207 -67.737 1.00 33.47 84 HIS A CA 1
ATOM 682 C C . HIS A 1 84 ? 13.040 2.430 -66.873 1.00 33.47 84 HIS A C 1
ATOM 684 O O . HIS A 1 84 ? 13.190 2.443 -65.660 1.00 33.47 84 HIS A O 1
ATOM 690 N N . ASP A 1 85 ? 12.700 3.552 -67.510 1.00 29.00 85 ASP A N 1
ATOM 691 C CA . ASP A 1 85 ? 11.367 3.949 -68.030 1.00 29.00 85 ASP A CA 1
ATOM 692 C C . ASP A 1 85 ? 10.386 4.398 -66.940 1.00 29.00 85 ASP A C 1
ATOM 694 O O . ASP A 1 85 ? 9.743 3.585 -66.280 1.00 29.00 85 ASP A O 1
ATOM 698 N N . SER A 1 86 ? 10.243 5.720 -66.807 1.00 26.64 86 SER A N 1
ATOM 699 C CA . SER A 1 86 ? 9.031 6.421 -66.358 1.00 26.64 86 SER A CA 1
ATOM 700 C C . SER A 1 86 ? 9.187 7.924 -66.626 1.00 26.64 86 SER A C 1
ATOM 702 O O . SER A 1 86 ? 10.090 8.557 -66.085 1.00 26.64 86 SER A O 1
ATOM 704 N N . CYS A 1 87 ? 8.304 8.507 -67.442 1.00 28.73 87 CYS A N 1
ATOM 705 C CA . CYS A 1 87 ? 8.033 9.954 -67.501 1.00 28.73 87 CYS A CA 1
ATOM 706 C C . CYS A 1 87 ? 6.580 10.194 -68.004 1.00 28.73 87 CYS A C 1
ATOM 708 O O . CYS A 1 87 ? 5.974 9.248 -68.506 1.00 28.73 87 CYS A O 1
ATOM 710 N N . PRO A 1 88 ? 5.982 11.397 -67.834 1.00 53.59 88 PRO A N 1
ATOM 711 C CA . PRO A 1 88 ? 4.705 11.644 -67.143 1.00 53.59 88 PRO A CA 1
ATOM 712 C C . PRO A 1 88 ? 3.704 12.364 -68.104 1.00 53.59 88 PRO A C 1
ATOM 714 O O . PRO A 1 88 ? 3.892 12.182 -69.310 1.00 53.59 88 PRO A O 1
ATOM 717 N N . PRO A 1 89 ? 2.664 13.154 -67.700 1.00 40.94 89 PRO A N 1
ATOM 718 C CA . PRO A 1 89 ? 2.840 14.503 -67.112 1.00 40.94 89 PRO A CA 1
ATOM 719 C C . PRO A 1 89 ? 1.687 15.044 -66.196 1.00 40.94 89 PRO A C 1
ATOM 721 O O . PRO A 1 89 ? 0.739 14.350 -65.851 1.00 40.94 89 PRO A O 1
ATOM 724 N N . GLN A 1 90 ? 1.875 16.316 -65.808 1.00 31.05 90 GLN A N 1
ATOM 725 C CA . GLN A 1 90 ? 1.131 17.322 -65.006 1.00 31.05 90 GLN A CA 1
ATOM 726 C C . GLN A 1 90 ? -0.397 17.439 -65.272 1.00 31.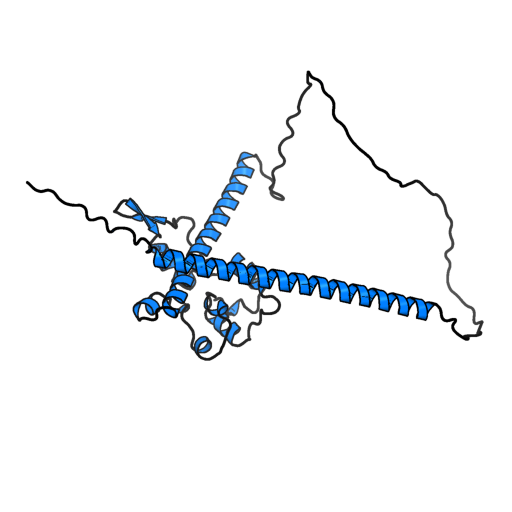05 90 GLN A C 1
ATOM 728 O O . GLN A 1 90 ? -0.856 16.969 -66.304 1.00 31.05 90 GLN A O 1
ATOM 733 N N . LEU A 1 91 ? -1.266 18.046 -64.437 1.00 26.88 91 LEU A N 1
ATOM 734 C CA . LEU A 1 91 ? -1.429 19.472 -64.035 1.00 26.88 91 LEU A CA 1
ATOM 735 C C . LEU A 1 91 ? -2.705 19.513 -63.125 1.00 26.88 91 LEU A C 1
ATOM 737 O O . LEU A 1 91 ? -3.603 18.716 -63.362 1.00 26.88 91 LEU A O 1
ATOM 741 N N . GLU A 1 92 ? -2.837 20.249 -62.013 1.00 27.78 92 GLU A N 1
ATOM 742 C CA . GLU A 1 92 ? -3.302 21.649 -61.910 1.00 27.78 92 GLU A CA 1
ATOM 743 C C . GLU A 1 92 ? -3.270 22.131 -60.433 1.00 27.78 92 GLU A C 1
ATOM 745 O O . GLU A 1 92 ? -3.471 21.359 -59.495 1.00 27.78 92 GLU A O 1
ATOM 750 N N . SER A 1 93 ? -3.020 23.429 -60.242 1.00 31.66 93 SER A N 1
ATOM 751 C CA . SER A 1 93 ? -3.066 24.215 -58.985 1.00 31.66 93 SER A CA 1
ATOM 752 C C . SER A 1 93 ? -4.377 25.050 -58.939 1.00 31.66 93 SER A C 1
ATOM 754 O O . SER A 1 93 ? -5.118 24.983 -59.916 1.00 31.66 93 SER A O 1
ATOM 756 N N . PRO A 1 94 ? -4.637 26.008 -58.006 1.00 48.09 94 PRO A N 1
ATOM 757 C CA . PRO A 1 94 ? -4.196 26.263 -56.617 1.00 48.09 94 PRO A CA 1
ATOM 758 C C . PRO A 1 94 ? -5.388 26.696 -55.689 1.00 48.09 94 PRO A C 1
ATOM 760 O O . PRO A 1 94 ? -6.542 26.494 -56.044 1.00 48.09 94 PRO A O 1
ATOM 763 N N . VAL A 1 95 ? -5.091 27.369 -54.553 1.00 27.41 95 VAL A N 1
ATOM 764 C CA . VAL A 1 95 ? -5.878 28.385 -53.776 1.00 27.41 95 VAL A CA 1
ATOM 765 C C . VAL A 1 95 ? -6.051 27.990 -52.299 1.00 27.41 95 VAL A C 1
ATOM 767 O O . VAL A 1 95 ? -6.413 26.866 -51.997 1.00 27.41 95 VAL A O 1
ATOM 770 N N . SER A 1 96 ? -5.929 28.857 -51.291 1.00 29.33 96 SER A N 1
ATOM 771 C CA . SER A 1 96 ? -5.092 30.030 -51.005 1.00 29.33 96 SER A CA 1
ATOM 772 C C . SER A 1 96 ? -5.290 30.292 -49.502 1.00 29.33 96 SER A C 1
ATOM 774 O O . SER A 1 96 ? -6.400 30.164 -48.988 1.00 29.33 96 SER A O 1
ATOM 776 N N . VAL A 1 97 ? -4.224 30.644 -48.791 1.00 32.19 97 VAL A N 1
ATOM 777 C CA . VAL A 1 97 ? -4.226 31.007 -47.363 1.00 32.19 97 VAL A CA 1
ATOM 778 C C . VAL A 1 97 ? -4.046 32.521 -47.254 1.00 32.19 97 VAL A C 1
ATOM 780 O O . VAL A 1 97 ? -3.233 33.048 -48.014 1.00 32.19 97 VAL A O 1
ATOM 783 N N . LYS A 1 98 ? -4.714 33.177 -46.279 1.00 30.55 98 LYS A N 1
ATOM 784 C CA . LYS A 1 98 ? -4.191 34.228 -45.347 1.00 30.55 98 LYS A CA 1
ATOM 785 C C . LYS A 1 98 ? -5.322 35.083 -44.729 1.00 30.55 98 LYS A C 1
ATOM 787 O O . LYS A 1 98 ? -6.143 35.620 -45.453 1.00 30.55 98 LYS A O 1
ATOM 792 N N . THR A 1 99 ? -5.546 35.001 -43.408 1.00 28.84 99 THR A N 1
ATOM 793 C CA . THR A 1 99 ? -5.120 35.907 -42.294 1.00 28.84 99 THR A CA 1
ATOM 794 C C . THR A 1 99 ? -5.748 37.313 -42.246 1.00 28.84 99 THR A C 1
ATOM 796 O O . THR A 1 99 ? -5.495 38.098 -43.151 1.00 28.84 99 THR A O 1
ATOM 799 N N . ALA A 1 100 ? -6.394 37.671 -41.118 1.00 27.62 100 ALA A N 1
ATOM 800 C CA . ALA A 1 100 ? -5.929 38.660 -40.108 1.00 27.62 100 ALA A CA 1
ATOM 801 C C . ALA A 1 100 ? -7.056 39.466 -39.391 1.00 27.62 100 ALA A C 1
ATOM 803 O O . ALA A 1 100 ? -7.856 40.131 -40.032 1.00 27.62 100 ALA A O 1
ATOM 804 N N . SER A 1 101 ? -7.011 39.412 -38.049 1.00 29.11 101 SER A N 1
ATOM 805 C CA . SER A 1 101 ? -7.132 40.454 -36.996 1.00 29.11 101 SER A CA 1
ATOM 806 C C . SER A 1 101 ? -8.282 41.497 -36.872 1.00 29.11 101 SER A C 1
ATOM 808 O O . SER A 1 101 ? -8.617 42.208 -37.810 1.00 29.11 101 SER A O 1
ATOM 810 N N . THR A 1 102 ? -8.654 41.730 -35.589 1.00 25.75 102 THR A N 1
ATOM 811 C CA . THR A 1 102 ? -8.834 43.042 -34.884 1.00 25.75 102 THR A CA 1
ATOM 812 C C . THR A 1 102 ? -10.264 43.487 -34.449 1.00 25.75 102 THR A C 1
ATOM 814 O O . THR A 1 102 ? -11.034 43.975 -35.258 1.00 25.75 102 THR A O 1
ATOM 817 N N . VAL A 1 103 ? -10.503 43.433 -33.117 1.00 28.67 103 VAL A N 1
ATOM 818 C CA . VAL A 1 103 ? -11.178 44.396 -32.180 1.00 28.67 103 VAL A CA 1
ATOM 819 C C . VAL A 1 103 ? -12.721 44.651 -32.191 1.00 28.67 103 VAL A C 1
ATOM 821 O O . VAL A 1 103 ? -13.324 44.960 -33.206 1.00 28.67 103 VAL A O 1
ATOM 824 N N . THR A 1 104 ? -13.276 44.560 -30.960 1.00 30.69 104 THR A N 1
ATOM 825 C CA . THR A 1 104 ? -14.532 44.977 -30.237 1.00 30.69 104 THR A CA 1
ATOM 826 C C . THR A 1 104 ? -15.360 46.175 -30.798 1.00 30.69 104 THR A C 1
ATOM 828 O O . THR A 1 104 ? -14.751 46.941 -31.539 1.00 30.69 104 THR A O 1
ATOM 831 N N . PRO A 1 105 ? -16.646 46.491 -30.406 1.00 34.47 105 PRO A N 1
ATOM 832 C CA . PRO A 1 105 ? -17.395 46.149 -29.165 1.00 34.47 105 PRO A CA 1
ATOM 833 C C . PRO A 1 105 ? -18.950 45.929 -29.237 1.00 34.47 105 PRO A C 1
ATOM 835 O O . PRO A 1 105 ? -19.584 46.028 -30.281 1.00 34.47 105 PRO A O 1
ATOM 838 N N . CYS A 1 106 ? -19.562 45.639 -28.073 1.00 33.94 106 CYS A N 1
ATOM 839 C CA . CYS A 1 106 ? -20.998 45.415 -27.788 1.00 33.94 106 CYS A CA 1
ATOM 840 C C . CYS A 1 106 ? -21.970 46.559 -28.167 1.00 33.94 106 CYS A C 1
ATOM 842 O O . CYS A 1 106 ? -21.623 47.727 -28.011 1.00 33.94 106 CYS A O 1
ATOM 844 N N . THR A 1 107 ? -23.245 46.240 -28.467 1.00 30.73 107 THR A N 1
ATOM 845 C CA . THR A 1 107 ? -24.435 47.056 -28.096 1.00 30.73 107 THR A CA 1
ATOM 846 C C . THR A 1 107 ? -25.774 46.294 -28.233 1.00 30.73 107 THR A C 1
ATOM 848 O O . THR A 1 107 ? -25.896 45.326 -28.973 1.00 30.73 107 THR A O 1
ATOM 851 N N . HIS A 1 108 ? -26.745 46.733 -27.426 1.00 28.12 108 HIS A N 1
ATOM 852 C CA . HIS A 1 108 ? -28.036 46.156 -27.006 1.00 28.12 108 HIS A CA 1
ATOM 853 C C . HIS A 1 108 ? -29.084 45.777 -28.086 1.00 28.12 108 HIS A C 1
ATOM 855 O O . HIS A 1 108 ? -29.208 46.487 -29.076 1.00 28.12 108 HIS A O 1
ATOM 861 N N . ARG A 1 109 ? -29.995 44.821 -27.772 1.00 27.00 109 ARG A N 1
ATOM 862 C CA . ARG A 1 109 ? -31.443 45.048 -27.443 1.00 27.00 109 ARG A CA 1
ATOM 863 C C . ARG A 1 109 ? -32.397 43.883 -27.840 1.00 27.00 109 ARG A C 1
ATOM 865 O O . ARG A 1 109 ? -32.617 43.629 -29.009 1.00 27.00 109 ARG A O 1
ATOM 872 N N . SER A 1 110 ? -33.002 43.271 -26.812 1.00 28.00 110 SER A N 1
ATOM 873 C CA . SER A 1 110 ? -34.385 42.752 -26.630 1.00 28.00 110 SER A CA 1
ATOM 874 C C . SER A 1 110 ? -35.235 42.066 -27.735 1.00 28.00 110 SER A C 1
ATOM 876 O O . SER A 1 110 ? -35.618 42.704 -28.707 1.00 28.00 110 SER A O 1
ATOM 878 N N . LEU A 1 111 ? -35.756 40.885 -27.326 1.00 28.56 111 LEU A N 1
ATOM 879 C CA . LEU A 1 111 ? -37.128 40.308 -27.445 1.00 28.56 111 LEU A CA 1
ATOM 880 C C . LEU A 1 111 ? -37.550 39.473 -28.692 1.00 28.56 111 LEU A C 1
ATOM 882 O O . LEU A 1 111 ? -37.957 40.041 -29.694 1.00 28.56 111 LEU A O 1
ATOM 886 N N . SER A 1 112 ? -37.513 38.131 -28.505 1.00 32.75 112 SER A N 1
ATOM 887 C CA . SER A 1 112 ? -38.445 36.993 -28.815 1.00 32.75 112 SER A CA 1
ATOM 888 C C . SER A 1 112 ? -39.412 37.013 -30.033 1.00 32.75 112 SER A C 1
ATOM 890 O O . SER A 1 112 ? -39.832 38.099 -30.410 1.00 32.75 112 SER A O 1
ATOM 892 N N . PRO A 1 113 ? -39.918 35.860 -30.576 1.00 38.09 113 PRO A N 1
ATOM 893 C CA . PRO A 1 113 ? -39.964 34.488 -30.025 1.00 38.09 113 PRO A CA 1
ATOM 894 C C . PRO A 1 113 ? -39.501 33.331 -30.965 1.00 38.09 113 PRO A C 1
ATOM 896 O O . PRO A 1 113 ? -39.252 33.508 -32.149 1.00 38.09 113 PRO A O 1
ATOM 899 N N . GLN A 1 114 ? -39.380 32.146 -30.352 1.00 40.69 114 GLN A N 1
ATOM 900 C CA . GLN A 1 114 ? -38.847 30.839 -30.801 1.00 40.69 114 GLN A CA 1
ATOM 901 C C . GLN A 1 114 ? -39.416 30.253 -32.116 1.00 40.69 114 GLN A C 1
ATOM 903 O O . GLN A 1 114 ? -40.536 30.583 -32.501 1.00 40.69 114 GLN A O 1
ATOM 908 N N . PRO A 1 115 ? -38.716 29.252 -32.698 1.00 38.81 115 PRO A N 1
ATOM 909 C CA . PRO A 1 115 ? -39.342 27.925 -32.718 1.00 38.81 115 PRO A CA 1
ATOM 910 C C . PRO A 1 115 ? -38.415 26.750 -32.332 1.00 38.81 115 PRO A C 1
ATOM 912 O O . PRO A 1 115 ? -37.287 26.629 -32.800 1.00 38.81 115 PRO A O 1
ATOM 915 N N . GLU A 1 116 ? -38.988 25.871 -31.505 1.00 39.44 116 GLU A N 1
ATOM 916 C CA . GLU A 1 116 ? -38.829 24.407 -31.482 1.00 39.44 116 GLU A CA 1
ATOM 917 C C . GLU A 1 116 ? -37.415 23.827 -31.281 1.00 39.44 116 GLU A C 1
ATOM 919 O O . GLU A 1 116 ? -36.755 23.338 -32.198 1.00 39.44 116 GLU A O 1
ATOM 924 N N . HIS A 1 117 ? -36.997 23.768 -30.012 1.00 33.97 117 HIS A N 1
ATOM 925 C CA . HIS A 1 117 ? -35.917 22.889 -29.569 1.00 33.97 117 HIS A CA 1
ATOM 926 C C . HIS A 1 117 ? -36.334 21.418 -29.735 1.00 33.97 117 HIS A C 1
ATOM 928 O O . HIS A 1 117 ? -37.128 20.893 -28.957 1.00 33.97 117 HIS A O 1
ATOM 934 N N . LYS A 1 118 ? -35.746 20.726 -30.717 1.00 41.59 118 LYS A N 1
ATOM 935 C CA . LYS A 1 118 ? -35.566 19.273 -30.625 1.00 41.59 118 LYS A CA 1
ATOM 936 C C . LYS A 1 118 ? -34.688 19.017 -29.401 1.00 41.59 118 LYS A C 1
ATOM 938 O O . LYS A 1 118 ? -33.547 19.477 -29.376 1.00 41.59 118 LYS A O 1
ATOM 943 N N . GLU A 1 119 ? -35.214 18.331 -28.391 1.00 41.25 119 GLU A N 1
ATOM 944 C CA . GLU A 1 119 ? -34.401 17.804 -27.293 1.00 41.25 119 GLU A CA 1
ATOM 945 C C . GLU A 1 119 ? -33.313 16.909 -27.896 1.00 41.25 119 GLU A C 1
ATOM 947 O O . GLU A 1 119 ? -33.573 15.802 -28.367 1.00 41.25 119 GLU A O 1
ATOM 952 N N . GLN A 1 120 ? -32.085 17.424 -27.950 1.00 43.72 12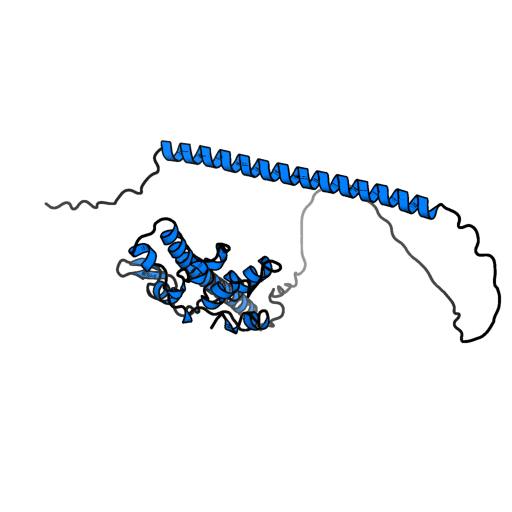0 GLN A N 1
ATOM 953 C CA . GLN A 1 120 ? -30.916 16.601 -28.209 1.00 43.72 120 GLN A CA 1
ATOM 954 C C . GLN A 1 120 ? -30.761 15.668 -27.010 1.00 43.72 120 GLN A C 1
ATOM 956 O O . GLN A 1 120 ? -30.444 16.110 -25.906 1.00 43.72 120 GLN A O 1
ATOM 961 N N . LEU A 1 121 ? -31.032 14.383 -27.241 1.00 47.84 121 LEU A N 1
ATOM 962 C CA . LEU A 1 121 ? -30.698 13.300 -26.324 1.00 47.84 121 LEU A CA 1
ATOM 963 C C . LEU A 1 121 ? -29.228 13.442 -25.914 1.00 47.84 121 LEU A C 1
ATOM 965 O O . LEU A 1 121 ? -28.341 13.455 -26.764 1.00 47.84 121 LEU A O 1
ATOM 969 N N . ILE A 1 122 ? -28.994 13.586 -24.609 1.00 49.16 122 ILE A N 1
ATOM 970 C CA . ILE A 1 122 ? -27.658 13.652 -24.015 1.00 49.16 122 ILE A CA 1
ATOM 971 C C . ILE A 1 122 ? -26.953 12.327 -24.329 1.00 49.16 122 ILE A C 1
ATOM 973 O O . ILE A 1 122 ? -27.371 11.275 -23.843 1.00 49.16 122 ILE A O 1
ATOM 977 N N . GLU A 1 123 ? -25.904 12.369 -25.150 1.00 53.94 123 GLU A N 1
ATOM 978 C CA . GLU A 1 123 ? -25.046 11.210 -25.408 1.00 53.94 123 GLU A CA 1
ATOM 979 C C . GLU A 1 123 ? -24.424 10.727 -24.080 1.00 53.94 123 GLU A C 1
ATOM 981 O O . GLU A 1 123 ? -23.849 11.505 -23.316 1.00 53.94 123 GLU A O 1
ATOM 986 N N . CYS A 1 124 ? -24.607 9.439 -23.761 1.00 60.09 124 CYS A N 1
ATOM 987 C CA . CYS A 1 124 ? -24.105 8.810 -22.531 1.00 60.09 124 CYS A CA 1
ATOM 988 C C . CYS A 1 124 ? -22.564 8.779 -22.570 1.00 60.09 124 CYS A C 1
ATOM 990 O O . CYS A 1 124 ? -21.965 8.321 -23.537 1.00 60.09 124 CYS A O 1
ATOM 992 N N . PHE A 1 125 ? -21.918 9.225 -21.488 1.00 57.78 125 PHE A N 1
ATOM 993 C CA . PHE A 1 125 ? -20.456 9.388 -21.358 1.00 57.78 125 PHE A CA 1
ATOM 994 C C . PHE A 1 125 ? -19.669 8.057 -21.269 1.00 57.78 125 PHE A C 1
ATOM 996 O O . PHE A 1 125 ? -18.484 8.046 -20.942 1.00 57.78 125 PHE A O 1
ATOM 1003 N N . CYS A 1 126 ? -20.340 6.924 -21.487 1.00 59.31 126 CYS A N 1
ATOM 1004 C CA . CYS A 1 126 ? -19.825 5.580 -21.243 1.00 59.31 126 CYS A CA 1
ATOM 1005 C C . CYS A 1 126 ? -19.373 4.910 -22.543 1.00 59.31 126 CYS A C 1
ATOM 1007 O O . CYS A 1 126 ? -19.967 3.925 -22.975 1.00 59.31 126 CYS A O 1
ATOM 1009 N N . GLU A 1 127 ? -18.320 5.408 -23.182 1.00 61.12 127 GLU A N 1
ATOM 1010 C CA . GLU A 1 127 ? -17.681 4.647 -24.260 1.00 61.12 127 GLU A CA 1
ATOM 1011 C C . GLU A 1 127 ? -16.867 3.480 -23.658 1.00 61.12 127 GLU A C 1
ATOM 1013 O O . GLU A 1 127 ? -16.068 3.725 -22.750 1.00 61.12 127 GLU A O 1
ATOM 1018 N N . PRO A 1 128 ? -17.031 2.210 -24.103 1.00 55.41 128 PRO A N 1
ATOM 1019 C CA . PRO A 1 128 ? -17.785 1.719 -25.265 1.00 55.41 128 PRO A CA 1
ATOM 1020 C C . PRO A 1 128 ? -19.034 0.869 -24.909 1.00 55.41 128 PRO A C 1
ATOM 1022 O O . PRO A 1 128 ? -19.371 -0.062 -25.638 1.00 55.41 128 PRO A O 1
ATOM 1025 N N . GLN A 1 129 ? -19.708 1.105 -23.779 1.00 58.91 129 GLN A N 1
ATOM 1026 C CA . GLN A 1 129 ? -20.815 0.247 -23.318 1.00 58.91 129 GLN A CA 1
ATOM 1027 C C . GLN A 1 129 ? -22.172 0.763 -23.838 1.00 58.91 129 GLN A C 1
ATOM 1029 O O . GLN A 1 129 ? -22.560 1.900 -23.571 1.00 58.91 129 GLN A O 1
ATOM 1034 N N . THR A 1 130 ? -22.918 -0.071 -24.570 1.00 60.38 130 THR A N 1
ATOM 1035 C CA . THR A 1 130 ? -24.301 0.224 -24.989 1.00 60.38 130 THR A CA 1
ATOM 1036 C C . THR A 1 130 ? -25.276 -0.108 -23.856 1.00 60.38 130 THR A C 1
ATOM 1038 O O . THR A 1 130 ? -25.237 -1.217 -23.326 1.00 60.38 130 THR A O 1
ATOM 1041 N N . HIS A 1 131 ? -26.158 0.827 -23.501 1.00 63.62 131 HIS A N 1
ATOM 1042 C CA . HIS A 1 131 ? -27.159 0.680 -22.432 1.00 63.62 131 HIS A CA 1
ATOM 1043 C C . HIS A 1 131 ? -28.562 0.903 -23.004 1.00 63.62 131 HIS A C 1
ATOM 1045 O O . HIS A 1 131 ? -28.717 1.733 -23.900 1.00 63.62 131 HIS A O 1
ATOM 1051 N N . GLU A 1 132 ? -29.581 0.209 -22.490 1.00 63.75 132 GLU A N 1
ATOM 1052 C CA . GLU A 1 132 ? -30.953 0.287 -23.017 1.00 63.75 132 GLU A CA 1
ATOM 1053 C C . GLU A 1 132 ? -31.698 1.547 -22.539 1.00 63.75 132 GLU A C 1
ATOM 1055 O O . GLU A 1 132 ? -32.686 1.960 -23.146 1.00 63.75 132 GLU A O 1
ATOM 1060 N N . SER A 1 133 ? -31.221 2.206 -21.474 1.00 72.25 133 SER A N 1
ATOM 1061 C CA . SER A 1 133 ? -31.777 3.475 -20.989 1.00 72.25 133 SER A CA 1
ATOM 1062 C C . SER A 1 133 ? -30.752 4.354 -20.261 1.00 72.25 133 SER A C 1
ATOM 1064 O O . SER A 1 133 ? -29.726 3.878 -19.771 1.00 72.25 133 SER A O 1
ATOM 1066 N N . PHE A 1 134 ? -31.060 5.649 -20.119 1.00 67.75 134 PHE A N 1
ATOM 1067 C CA . PHE A 1 134 ? -30.276 6.567 -19.281 1.00 67.75 134 PHE A CA 1
ATOM 1068 C C . PHE A 1 134 ? -30.226 6.115 -17.814 1.00 67.75 134 PHE A C 1
ATOM 1070 O O . PHE A 1 134 ? -29.188 6.257 -17.178 1.00 67.75 134 PHE A O 1
ATOM 1077 N N . SER A 1 135 ? -31.313 5.532 -17.290 1.00 63.84 135 SER A N 1
ATOM 1078 C CA . SER A 1 135 ? -31.355 4.993 -15.923 1.00 63.84 135 SER A CA 1
ATOM 1079 C C . SER A 1 135 ? -30.350 3.859 -15.743 1.00 63.84 135 SER A C 1
ATOM 1081 O O . SER A 1 135 ? -29.628 3.835 -14.755 1.00 63.84 135 SER A O 1
ATOM 1083 N N . GLU A 1 136 ? -30.245 2.961 -16.725 1.00 67.81 136 GLU A N 1
ATOM 1084 C CA . GLU A 1 136 ? -29.288 1.853 -16.701 1.00 67.81 136 GLU A CA 1
ATOM 1085 C C . GLU A 1 136 ? -27.837 2.340 -16.881 1.00 67.81 136 GLU A C 1
ATOM 1087 O O . GLU A 1 136 ? -26.947 1.860 -16.182 1.00 67.81 136 GLU A O 1
ATOM 1092 N N . CYS A 1 137 ? -27.590 3.321 -17.767 1.00 69.38 137 CYS A N 1
ATOM 1093 C CA . CYS A 1 137 ? -26.282 3.990 -17.902 1.00 69.38 137 CYS A CA 1
ATOM 1094 C C . CYS A 1 137 ? -25.894 4.649 -16.564 1.00 69.38 137 CYS A C 1
ATOM 1096 O O . CYS A 1 137 ? -24.840 4.344 -16.018 1.00 69.38 137 CYS A O 1
ATOM 1098 N N . PHE A 1 138 ? -26.774 5.462 -15.969 1.00 67.38 138 PHE A N 1
ATOM 1099 C CA . PHE A 1 138 ? -26.540 6.121 -14.682 1.00 67.38 138 PHE A CA 1
ATOM 1100 C C . PHE A 1 138 ? -26.289 5.122 -13.551 1.00 67.38 138 PHE A C 1
ATOM 1102 O O . PHE A 1 138 ? -25.316 5.276 -12.816 1.00 67.38 138 PHE A O 1
ATOM 1109 N N . GLU A 1 139 ? -27.110 4.077 -13.430 1.00 62.41 139 GLU A N 1
ATOM 1110 C CA . GLU A 1 139 ? -26.895 3.020 -12.447 1.00 62.41 139 GLU A CA 1
ATOM 1111 C C . GLU A 1 139 ? -25.546 2.342 -12.666 1.00 62.41 139 GLU A C 1
ATOM 1113 O O . GLU A 1 139 ? -24.751 2.307 -11.735 1.00 62.41 139 GLU A O 1
ATOM 1118 N N . LYS A 1 140 ? -25.204 1.885 -13.876 1.00 65.62 140 LYS A N 1
ATOM 1119 C CA . LYS A 1 140 ? -23.905 1.234 -14.110 1.00 65.62 140 LYS A CA 1
ATOM 1120 C C . LYS A 1 140 ? -22.726 2.168 -13.855 1.00 65.62 140 LYS A C 1
ATOM 1122 O O . LYS A 1 140 ? -21.771 1.743 -13.212 1.00 65.62 140 LYS A O 1
ATOM 1127 N N . THR A 1 141 ? -22.776 3.430 -14.283 1.00 65.56 141 THR A N 1
ATOM 1128 C CA . THR A 1 141 ? -21.692 4.397 -14.044 1.00 65.56 141 THR A CA 1
ATOM 1129 C C . THR A 1 141 ? -21.540 4.714 -12.564 1.00 65.56 141 THR A C 1
ATOM 1131 O O . THR A 1 141 ? -20.421 4.725 -12.050 1.00 65.56 141 THR A O 1
ATOM 1134 N N . VAL A 1 142 ? -22.648 4.968 -11.865 1.00 64.56 142 VAL A N 1
ATOM 1135 C CA . VAL A 1 142 ? -22.632 5.317 -10.444 1.00 64.56 142 VAL A CA 1
ATOM 1136 C C . VAL A 1 142 ? -22.278 4.098 -9.609 1.00 64.56 142 VAL A C 1
ATOM 1138 O O . VAL A 1 142 ? -21.419 4.222 -8.750 1.00 64.56 142 VAL A O 1
ATOM 1141 N N . PHE A 1 143 ? -22.836 2.917 -9.875 1.00 59.88 143 PHE A N 1
ATOM 1142 C CA . PHE A 1 143 ? -22.461 1.686 -9.179 1.00 59.88 143 PHE A CA 1
ATOM 1143 C C . PHE A 1 143 ? -21.007 1.307 -9.446 1.00 59.88 143 PHE A C 1
ATOM 1145 O O . PHE A 1 143 ? -20.300 1.025 -8.486 1.00 59.88 143 PHE A O 1
ATOM 1152 N N . ALA A 1 144 ? -20.520 1.353 -10.690 1.00 60.31 144 ALA A N 1
ATOM 1153 C CA . ALA A 1 144 ? -19.112 1.079 -10.986 1.00 60.31 144 ALA A CA 1
ATOM 1154 C C . ALA A 1 144 ? -18.197 2.082 -10.277 1.00 60.31 144 ALA A C 1
ATOM 1156 O O . ALA A 1 144 ? -17.259 1.679 -9.598 1.00 60.31 144 ALA A O 1
ATOM 1157 N N . SER A 1 145 ? -18.521 3.377 -10.336 1.00 59.91 145 SER A N 1
ATOM 1158 C CA . SER A 1 145 ? -17.758 4.413 -9.636 1.00 59.91 145 SER A CA 1
ATOM 1159 C C . SER A 1 145 ? -17.806 4.212 -8.124 1.00 59.91 145 SER A C 1
ATOM 1161 O O . SER A 1 145 ? -16.771 4.209 -7.479 1.00 59.91 145 SER A O 1
ATOM 1163 N N . VAL A 1 146 ? -18.977 3.989 -7.532 1.00 58.09 146 VAL A N 1
ATOM 1164 C CA . VAL A 1 146 ? -19.139 3.792 -6.086 1.00 58.09 146 VAL A CA 1
ATOM 1165 C C . VAL A 1 146 ? -18.438 2.518 -5.622 1.00 58.09 146 VAL A C 1
ATOM 1167 O O . VAL A 1 146 ? -17.780 2.545 -4.589 1.00 58.09 146 VAL A O 1
ATOM 1170 N N . ILE A 1 147 ? -18.514 1.420 -6.375 1.00 60.56 147 ILE A N 1
ATOM 1171 C CA . ILE A 1 147 ? -17.827 0.163 -6.054 1.00 60.56 147 ILE A CA 1
ATOM 1172 C C . ILE A 1 147 ? -16.313 0.331 -6.196 1.00 60.56 147 ILE A C 1
ATOM 1174 O O . ILE A 1 147 ? -15.586 -0.028 -5.274 1.00 60.56 147 ILE A O 1
ATOM 1178 N N . GLU A 1 148 ? -15.819 0.923 -7.286 1.00 61.41 148 GLU A N 1
ATOM 1179 C CA . GLU A 1 148 ? -14.386 1.194 -7.455 1.00 61.41 148 GLU A CA 1
ATOM 1180 C C . GLU A 1 148 ? -13.853 2.132 -6.370 1.00 61.41 148 GLU A C 1
ATOM 1182 O O . GLU A 1 148 ? -12.782 1.896 -5.805 1.00 61.41 148 GLU A O 1
ATOM 1187 N N . TRP A 1 149 ? -14.604 3.183 -6.040 1.00 60.88 149 TRP A N 1
ATOM 1188 C CA . TRP A 1 149 ? -14.269 4.104 -4.961 1.00 60.88 149 TRP A CA 1
ATOM 1189 C C . TRP A 1 149 ? -14.299 3.415 -3.601 1.00 60.88 149 TRP A C 1
ATOM 1191 O O . TRP A 1 149 ? -13.397 3.645 -2.796 1.00 60.88 149 TRP A O 1
ATOM 1201 N N . ASN A 1 150 ? -15.279 2.548 -3.343 1.00 63.41 150 ASN A N 1
ATOM 1202 C CA . ASN A 1 150 ? -15.358 1.774 -2.109 1.00 63.41 150 ASN A CA 1
ATOM 1203 C C . ASN A 1 150 ? -14.163 0.829 -1.985 1.00 63.41 150 ASN A C 1
ATOM 1205 O O . ASN A 1 150 ? -13.473 0.869 -0.970 1.00 63.41 150 ASN A O 1
ATOM 1209 N N . SER A 1 151 ? -13.845 0.058 -3.025 1.00 74.81 151 SER A N 1
ATOM 1210 C CA . SER A 1 151 ? -12.688 -0.844 -3.045 1.00 74.81 151 SER A CA 1
ATOM 1211 C C . SER A 1 151 ? -11.370 -0.094 -2.837 1.00 74.81 151 SER A C 1
ATOM 1213 O O . SER A 1 151 ? -10.544 -0.506 -2.022 1.00 74.81 151 SER A O 1
ATOM 1215 N N . ARG A 1 152 ? -11.188 1.062 -3.491 1.00 82.31 152 ARG A N 1
ATOM 1216 C CA . ARG A 1 152 ? -10.004 1.914 -3.280 1.00 82.31 152 ARG A CA 1
ATOM 1217 C C . ARG A 1 152 ? -9.955 2.512 -1.876 1.00 82.31 152 ARG A C 1
ATOM 1219 O O . ARG A 1 152 ? -8.877 2.591 -1.295 1.00 82.31 152 ARG A O 1
ATOM 1226 N N . SER A 1 153 ? -11.095 2.903 -1.314 1.00 86.38 153 SER A N 1
ATOM 1227 C CA . SER A 1 153 ? -11.176 3.441 0.049 1.00 86.38 153 SER A CA 1
ATOM 1228 C C . SER A 1 153 ? -10.855 2.374 1.096 1.00 86.38 153 SER A C 1
ATOM 1230 O O . SER A 1 153 ? -10.132 2.649 2.051 1.00 86.38 153 SER A O 1
ATOM 1232 N N . ILE A 1 154 ? -11.337 1.145 0.889 1.00 93.19 154 ILE A N 1
ATOM 1233 C CA . ILE A 1 154 ? -11.021 -0.032 1.705 1.00 93.19 154 ILE A CA 1
ATOM 1234 C C . ILE A 1 154 ? -9.519 -0.313 1.661 1.00 93.19 154 ILE A C 1
ATOM 1236 O O . ILE A 1 154 ? -8.889 -0.426 2.714 1.00 93.19 154 ILE A O 1
ATOM 1240 N N . LEU A 1 155 ? -8.933 -0.390 0.460 1.00 93.56 155 LEU A N 1
ATOM 1241 C CA . LEU A 1 155 ? -7.498 -0.615 0.299 1.00 93.56 155 LEU A CA 1
ATOM 1242 C C . LEU A 1 155 ? -6.693 0.483 0.997 1.00 93.56 155 LEU A C 1
ATOM 1244 O O . LEU A 1 155 ? -5.780 0.177 1.761 1.00 93.56 155 LEU A O 1
ATOM 1248 N N . LEU A 1 156 ? -7.060 1.751 0.784 1.00 92.00 156 LEU A N 1
ATOM 1249 C CA . LEU A 1 156 ? -6.394 2.897 1.397 1.00 92.00 156 LEU A CA 1
ATOM 1250 C C . LEU A 1 156 ? -6.448 2.834 2.930 1.00 92.00 156 LEU A C 1
ATOM 1252 O O . LEU A 1 156 ? -5.436 3.070 3.589 1.00 92.00 156 LEU A O 1
ATOM 1256 N N . ALA A 1 157 ? -7.603 2.484 3.503 1.00 94.31 157 ALA A N 1
ATOM 1257 C CA . ALA A 1 157 ? -7.747 2.297 4.942 1.00 94.31 157 ALA A CA 1
ATOM 1258 C C . ALA A 1 157 ? -6.852 1.157 5.455 1.00 94.31 157 ALA A C 1
ATOM 1260 O O . ALA A 1 157 ? -6.147 1.334 6.450 1.00 94.31 157 ALA A O 1
ATOM 1261 N N . ALA A 1 158 ? -6.826 0.018 4.754 1.00 96.62 158 ALA A N 1
ATOM 1262 C CA . ALA A 1 158 ? -6.000 -1.132 5.110 1.00 96.62 158 ALA A CA 1
ATOM 1263 C C . ALA A 1 158 ? -4.505 -0.779 5.123 1.00 96.62 158 ALA A C 1
ATOM 1265 O O . ALA A 1 158 ? -3.834 -0.956 6.144 1.00 96.62 158 ALA A O 1
ATOM 1266 N N . VAL A 1 159 ? -3.984 -0.220 4.022 1.00 95.56 159 VAL A N 1
ATOM 1267 C CA . VAL A 1 159 ? -2.561 0.145 3.923 1.00 95.56 159 VAL A CA 1
ATOM 1268 C C . VAL A 1 159 ? -2.190 1.243 4.915 1.00 95.56 159 VAL A C 1
ATOM 1270 O O . VAL A 1 159 ? -1.099 1.197 5.477 1.00 95.56 159 VAL A O 1
ATOM 1273 N N . TYR A 1 160 ? -3.088 2.194 5.199 1.00 95.50 160 TYR A N 1
ATOM 1274 C CA . TYR A 1 160 ? -2.840 3.245 6.185 1.00 95.50 160 TYR A CA 1
ATOM 1275 C C . TYR A 1 160 ? -2.721 2.688 7.606 1.00 95.50 160 TYR A C 1
ATOM 1277 O O . TYR A 1 160 ? -1.793 3.056 8.325 1.00 95.50 160 TYR A O 1
ATOM 1285 N N . ILE A 1 161 ? -3.620 1.784 8.015 1.00 96.06 161 ILE A N 1
ATOM 1286 C CA . ILE A 1 161 ? -3.574 1.155 9.345 1.00 96.06 161 ILE A CA 1
ATOM 1287 C C . ILE A 1 161 ? -2.284 0.345 9.510 1.00 96.06 161 ILE A C 1
ATOM 1289 O O . ILE A 1 161 ? -1.600 0.471 10.528 1.00 96.06 161 ILE A O 1
ATOM 1293 N N . LEU A 1 162 ? -1.919 -0.451 8.501 1.00 97.06 162 LEU A N 1
ATOM 1294 C CA . LEU A 1 162 ? -0.683 -1.233 8.522 1.00 97.06 162 LEU A CA 1
ATOM 1295 C C . LEU A 1 162 ? 0.564 -0.338 8.538 1.00 97.06 162 LEU A C 1
ATOM 1297 O O . LEU A 1 162 ? 1.455 -0.538 9.364 1.00 97.06 162 LEU A O 1
ATOM 1301 N N . ALA A 1 163 ? 0.604 0.701 7.700 1.00 95.50 163 ALA A N 1
ATOM 1302 C CA . ALA A 1 163 ? 1.692 1.675 7.689 1.00 95.50 163 ALA A CA 1
ATOM 1303 C C . ALA A 1 163 ? 1.818 2.403 9.033 1.00 95.50 163 ALA A C 1
ATOM 1305 O O . ALA A 1 163 ? 2.926 2.576 9.540 1.00 95.50 163 ALA A O 1
ATOM 1306 N N . TYR A 1 164 ? 0.695 2.788 9.646 1.00 96.06 164 TYR A N 1
ATOM 1307 C CA . TYR A 1 164 ? 0.675 3.374 10.983 1.00 96.06 164 TYR A CA 1
ATOM 1308 C C . TYR A 1 164 ? 1.281 2.426 12.021 1.00 96.06 164 TYR A C 1
ATOM 1310 O O . TYR A 1 164 ? 2.095 2.877 12.821 1.00 96.06 164 TYR A O 1
ATOM 1318 N N . ARG A 1 165 ? 0.950 1.129 11.993 1.00 96.38 165 ARG A N 1
ATOM 1319 C CA . ARG A 1 165 ? 1.511 0.129 12.920 1.00 96.38 165 ARG A CA 1
ATOM 1320 C C . ARG A 1 165 ? 3.026 -0.021 12.744 1.00 96.38 165 ARG A C 1
ATOM 1322 O O . ARG A 1 165 ? 3.751 0.067 13.734 1.00 96.38 165 ARG A O 1
ATOM 1329 N N . ILE A 1 166 ? 3.515 -0.127 11.501 1.00 95.31 166 ILE A N 1
ATOM 1330 C CA . ILE A 1 166 ? 4.962 -0.153 11.201 1.00 95.31 166 ILE A CA 1
ATOM 1331 C C . ILE A 1 166 ? 5.646 1.104 11.753 1.00 95.31 166 ILE A C 1
ATOM 1333 O O . ILE A 1 166 ? 6.644 1.024 12.470 1.00 95.31 166 ILE A O 1
ATOM 1337 N N . LEU A 1 167 ? 5.115 2.286 11.428 1.00 94.81 167 LEU A N 1
ATOM 1338 C CA . LEU A 1 167 ? 5.705 3.558 11.839 1.00 94.81 167 LEU A CA 1
ATOM 1339 C C . LEU A 1 167 ? 5.644 3.743 13.359 1.00 94.81 167 LEU A C 1
ATOM 1341 O O . LEU A 1 167 ? 6.620 4.196 13.953 1.00 94.81 167 LEU A O 1
ATOM 1345 N N . ARG A 1 168 ? 4.535 3.365 14.006 1.00 95.81 168 ARG A N 1
ATOM 1346 C CA . ARG A 1 168 ? 4.376 3.411 15.465 1.00 95.81 168 ARG A CA 1
ATOM 1347 C C . ARG A 1 168 ? 5.442 2.565 16.145 1.00 95.81 168 ARG A C 1
ATOM 1349 O O . ARG A 1 168 ? 6.085 3.072 17.059 1.00 95.81 168 ARG A O 1
ATOM 1356 N N . TYR A 1 169 ? 5.665 1.338 15.677 1.00 95.62 169 TYR A N 1
ATOM 1357 C CA . TYR A 1 169 ? 6.737 0.487 16.187 1.00 95.62 169 TYR A CA 1
ATOM 1358 C C . TYR A 1 169 ? 8.119 1.131 16.003 1.00 95.62 169 TYR A C 1
ATOM 1360 O O . TYR A 1 169 ? 8.899 1.192 16.948 1.00 95.62 169 TYR A O 1
ATOM 1368 N N . ARG A 1 170 ? 8.405 1.699 14.825 1.00 90.75 170 ARG A N 1
ATOM 1369 C CA . ARG A 1 170 ? 9.704 2.336 14.535 1.00 90.75 170 ARG A CA 1
ATOM 1370 C C . ARG A 1 170 ? 9.992 3.576 15.375 1.00 90.75 170 ARG A C 1
ATOM 1372 O O . ARG A 1 170 ? 11.129 3.783 15.786 1.00 90.75 170 ARG A O 1
ATOM 1379 N N . PHE A 1 171 ? 8.987 4.416 15.609 1.00 93.31 171 PHE A N 1
ATOM 1380 C CA . PHE A 1 171 ? 9.158 5.634 16.404 1.00 93.31 171 PHE A CA 1
ATOM 1381 C C . PHE A 1 171 ? 9.081 5.377 17.913 1.00 93.31 171 PHE A C 1
ATOM 1383 O O . PHE A 1 171 ? 9.710 6.103 18.682 1.00 93.31 171 PHE A O 1
ATOM 1390 N N . PHE A 1 172 ? 8.318 4.368 18.338 1.00 94.44 172 PHE A N 1
ATOM 1391 C CA . PHE A 1 172 ? 8.055 4.052 19.742 1.00 94.44 172 PHE A CA 1
ATOM 1392 C C . PHE A 1 172 ? 8.123 2.531 19.972 1.00 94.44 172 PHE A C 1
ATOM 1394 O O . PHE A 1 172 ? 7.086 1.885 20.168 1.00 94.44 172 PHE A O 1
ATOM 1401 N N . PRO A 1 173 ? 9.328 1.935 19.927 1.00 95.44 173 PRO A N 1
ATOM 1402 C CA . PRO A 1 173 ? 9.483 0.490 20.022 1.00 95.44 173 PRO A CA 1
ATOM 1403 C C . PRO A 1 173 ? 9.128 -0.020 21.423 1.00 95.44 173 PRO A C 1
ATOM 1405 O O . PRO A 1 173 ? 9.675 0.431 22.429 1.00 95.44 173 PRO A O 1
ATOM 1408 N N . SER A 1 174 ? 8.216 -0.987 21.484 1.00 96.62 174 SER A N 1
ATOM 1409 C CA . SER A 1 174 ? 7.861 -1.759 22.675 1.00 96.62 174 SER A CA 1
ATOM 1410 C C . SER A 1 174 ? 7.360 -3.146 22.259 1.00 96.62 174 SER A C 1
ATOM 1412 O O . SER A 1 174 ? 7.095 -3.388 21.082 1.00 96.62 174 SER A O 1
ATOM 1414 N N . VAL A 1 175 ? 7.213 -4.069 23.216 1.00 97.25 175 VAL A N 1
ATOM 1415 C CA . VAL A 1 175 ? 6.620 -5.395 22.948 1.00 97.25 175 VAL A CA 1
ATOM 1416 C C . VAL A 1 175 ? 5.197 -5.253 22.400 1.00 97.25 175 VAL A C 1
ATOM 1418 O O . VAL A 1 175 ? 4.818 -5.961 21.474 1.00 97.25 175 VAL A O 1
ATOM 1421 N N . GLU A 1 176 ? 4.430 -4.301 22.930 1.00 96.50 176 GLU A N 1
ATOM 1422 C CA . GLU A 1 176 ? 3.078 -3.985 22.466 1.00 96.50 176 GLU A CA 1
ATOM 1423 C C . GLU A 1 176 ? 3.086 -3.504 21.008 1.00 96.50 176 GLU A C 1
ATOM 1425 O O . GLU A 1 176 ? 2.445 -4.116 20.159 1.00 96.50 176 GLU A O 1
ATOM 1430 N N . THR A 1 177 ? 3.873 -2.472 20.681 1.00 95.81 177 THR A N 1
ATOM 1431 C CA . THR A 1 177 ? 3.880 -1.902 19.323 1.00 95.81 177 THR A CA 1
ATOM 1432 C C . THR A 1 177 ? 4.497 -2.842 18.291 1.00 95.81 177 THR A C 1
ATOM 1434 O O . THR A 1 177 ? 4.110 -2.802 17.127 1.00 95.81 177 THR A O 1
ATOM 1437 N N . HIS A 1 178 ? 5.411 -3.720 18.705 1.00 95.75 178 HIS A N 1
ATOM 1438 C CA . HIS A 1 178 ? 5.911 -4.814 17.874 1.00 95.75 178 HIS A CA 1
ATOM 1439 C C . HIS A 1 178 ? 4.810 -5.838 17.560 1.00 95.75 178 HIS A C 1
ATOM 1441 O O . HIS A 1 178 ? 4.659 -6.268 16.415 1.00 95.75 178 HIS A O 1
ATOM 1447 N N . ASN A 1 179 ? 4.028 -6.221 18.572 1.00 95.81 179 ASN A N 1
ATOM 1448 C CA . ASN A 1 179 ? 2.958 -7.204 18.424 1.00 95.81 179 ASN A CA 1
ATOM 1449 C C . ASN A 1 179 ? 1.769 -6.672 17.613 1.00 95.81 179 ASN A C 1
ATOM 1451 O O . ASN A 1 179 ? 1.094 -7.469 16.965 1.00 95.81 179 ASN A O 1
ATOM 1455 N N . ASP A 1 180 ? 1.568 -5.352 17.573 1.00 94.38 180 ASP A N 1
ATOM 1456 C CA . ASP A 1 180 ? 0.580 -4.704 16.701 1.00 94.38 180 ASP A CA 1
ATOM 1457 C C . ASP A 1 180 ? 0.885 -4.900 15.204 1.00 94.38 180 ASP A C 1
ATOM 1459 O O . ASP A 1 180 ? -0.035 -4.886 14.378 1.00 94.38 180 ASP A O 1
ATOM 1463 N N . VAL A 1 181 ? 2.160 -5.067 14.828 1.00 96.94 181 VAL A N 1
ATOM 1464 C CA . VAL A 1 181 ? 2.565 -5.321 13.438 1.00 96.94 181 VAL A CA 1
ATOM 1465 C C . VAL A 1 181 ? 2.348 -6.805 13.115 1.00 96.94 181 VAL A C 1
ATOM 1467 O O . VAL A 1 181 ? 2.925 -7.657 13.806 1.00 96.94 181 VAL A O 1
ATOM 1470 N N . PRO A 1 182 ? 1.567 -7.138 12.063 1.00 96.56 182 PRO A N 1
ATOM 1471 C CA . PRO A 1 182 ? 1.388 -8.520 11.625 1.00 96.56 182 PRO A CA 1
ATOM 1472 C C . PRO A 1 182 ? 2.729 -9.186 11.341 1.00 96.56 182 PRO A C 1
ATOM 1474 O O . PRO A 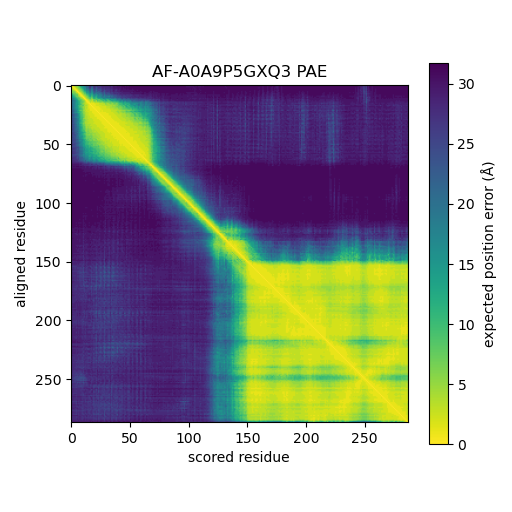1 182 ? 3.614 -8.558 10.764 1.00 96.56 182 PRO A O 1
ATOM 1477 N N . GLU A 1 183 ? 2.877 -10.453 11.723 1.00 95.50 183 GLU A N 1
ATOM 1478 C CA . GLU A 1 183 ? 4.155 -11.169 11.645 1.00 95.50 183 GLU A CA 1
ATOM 1479 C C . GLU A 1 183 ? 4.756 -11.151 10.236 1.00 95.50 183 GLU A C 1
ATOM 1481 O O . GLU A 1 183 ? 5.924 -10.808 10.073 1.00 95.50 183 GLU A O 1
ATOM 1486 N N . TRP A 1 184 ? 3.933 -11.388 9.213 1.00 95.75 184 TRP A N 1
ATOM 1487 C CA . TRP A 1 184 ? 4.348 -11.332 7.812 1.00 95.75 184 TRP A CA 1
ATOM 1488 C C . TRP A 1 184 ? 4.800 -9.938 7.358 1.00 95.75 184 TRP A C 1
ATOM 1490 O O . TRP A 1 184 ? 5.544 -9.828 6.391 1.00 95.75 184 TRP A O 1
ATOM 1500 N N . LEU A 1 185 ? 4.394 -8.864 8.038 1.00 96.44 185 LEU A N 1
ATOM 1501 C CA . LEU A 1 185 ? 4.762 -7.492 7.687 1.00 96.44 185 LEU A CA 1
ATOM 1502 C C . LEU A 1 185 ? 5.976 -6.975 8.474 1.00 96.44 185 LEU A C 1
ATOM 1504 O O . LEU A 1 185 ? 6.560 -5.956 8.101 1.00 96.44 185 LEU A O 1
ATOM 1508 N N . ARG A 1 186 ? 6.407 -7.679 9.526 1.00 95.56 186 ARG A N 1
ATOM 1509 C CA . ARG A 1 186 ? 7.639 -7.345 10.259 1.00 95.56 186 ARG A CA 1
ATOM 1510 C C . ARG A 1 186 ? 8.858 -7.420 9.336 1.00 95.56 186 ARG A C 1
ATOM 1512 O O . ARG A 1 186 ? 8.793 -8.014 8.255 1.00 95.56 186 ARG A O 1
ATOM 1519 N N . SER A 1 187 ? 9.952 -6.778 9.744 1.00 94.00 187 SER A N 1
ATOM 1520 C CA . SER A 1 187 ? 11.227 -6.893 9.033 1.00 94.00 187 SER A CA 1
ATOM 1521 C C . SER A 1 187 ? 11.645 -8.359 8.945 1.00 94.00 187 SER A C 1
ATOM 1523 O O . SER A 1 187 ? 11.507 -9.108 9.910 1.00 94.00 187 SER A O 1
ATOM 1525 N N . THR A 1 188 ? 12.152 -8.767 7.787 1.00 94.38 188 THR A N 1
ATOM 1526 C CA . THR A 1 188 ? 12.804 -10.068 7.627 1.00 94.38 188 THR A CA 1
ATOM 1527 C C . THR A 1 188 ? 14.278 -9.992 8.025 1.00 94.38 188 THR A C 1
ATOM 1529 O O . THR A 1 188 ? 14.882 -8.918 8.018 1.00 94.38 188 THR A O 1
ATOM 1532 N N . ASP A 1 189 ? 14.908 -11.152 8.236 1.00 95.31 189 ASP A N 1
ATOM 1533 C CA . ASP A 1 189 ? 16.358 -11.249 8.463 1.00 95.31 189 ASP A CA 1
ATOM 1534 C C . ASP A 1 189 ? 17.197 -10.552 7.378 1.00 95.31 189 ASP A C 1
ATOM 1536 O O . ASP A 1 189 ? 18.300 -10.076 7.645 1.00 95.31 189 ASP A O 1
ATOM 1540 N N . ILE A 1 190 ? 16.705 -10.539 6.134 1.00 95.56 190 ILE A N 1
ATOM 1541 C CA . ILE A 1 190 ? 17.370 -9.891 4.999 1.00 95.56 190 ILE A CA 1
ATOM 1542 C C . ILE A 1 190 ? 17.250 -8.368 5.124 1.00 95.56 190 ILE A C 1
ATOM 1544 O O . ILE A 1 190 ? 18.253 -7.669 4.976 1.00 95.56 190 ILE A O 1
ATOM 1548 N N . GLN A 1 191 ? 16.053 -7.861 5.436 1.00 95.19 191 GLN A N 1
ATOM 1549 C CA . GLN A 1 191 ? 15.808 -6.430 5.643 1.00 95.19 191 GLN A CA 1
ATOM 1550 C C . GLN A 1 191 ? 16.630 -5.866 6.812 1.00 95.19 191 GLN A C 1
ATOM 1552 O O . GLN A 1 191 ? 17.128 -4.748 6.711 1.00 95.19 191 GLN A O 1
ATOM 1557 N N . ASP A 1 192 ? 16.835 -6.641 7.879 1.00 93.62 192 ASP A N 1
ATOM 1558 C CA . ASP A 1 192 ? 17.612 -6.194 9.044 1.00 93.62 192 ASP A CA 1
ATOM 1559 C C . ASP A 1 192 ? 19.128 -6.140 8.787 1.00 93.62 192 ASP A C 1
ATOM 1561 O O . ASP A 1 192 ? 19.850 -5.401 9.458 1.00 93.62 192 ASP A O 1
ATOM 1565 N N . LYS A 1 193 ? 19.634 -6.910 7.815 1.00 95.81 193 LYS A N 1
ATOM 1566 C CA . LYS A 1 193 ? 21.076 -7.011 7.516 1.00 95.81 193 LYS A CA 1
ATOM 1567 C C . LYS A 1 193 ? 21.523 -6.136 6.351 1.00 95.81 193 LYS A C 1
ATOM 1569 O O . LYS A 1 193 ? 22.692 -5.757 6.297 1.00 95.81 193 LYS A O 1
ATOM 1574 N N . ILE A 1 194 ? 20.632 -5.851 5.404 1.00 95.62 194 ILE A N 1
ATOM 1575 C CA . ILE A 1 194 ? 20.980 -5.187 4.146 1.00 95.62 194 ILE A CA 1
ATOM 1576 C C . ILE A 1 194 ? 20.301 -3.814 4.085 1.00 95.62 194 ILE A C 1
ATOM 1578 O O . ILE A 1 194 ? 19.069 -3.744 4.125 1.00 95.62 194 ILE A O 1
ATOM 1582 N N . PRO A 1 195 ? 21.069 -2.713 3.947 1.00 94.56 195 PRO A N 1
ATOM 1583 C CA . PRO A 1 195 ? 20.501 -1.394 3.712 1.00 94.56 195 PRO A CA 1
ATOM 1584 C C . PRO A 1 195 ? 19.626 -1.387 2.460 1.00 94.56 195 PRO A C 1
ATOM 1586 O O . PRO A 1 195 ? 20.053 -1.801 1.386 1.00 94.56 195 PRO A O 1
ATOM 1589 N N . HIS A 1 196 ? 18.406 -0.887 2.598 1.00 92.19 196 HIS A N 1
ATOM 1590 C CA . HIS A 1 196 ? 17.426 -0.861 1.524 1.00 92.19 196 HIS A CA 1
ATOM 1591 C C . HIS A 1 196 ? 16.535 0.375 1.646 1.00 92.19 196 HIS A C 1
ATOM 1593 O O . HIS A 1 196 ? 16.552 1.100 2.644 1.00 92.19 196 HIS A O 1
ATOM 1599 N N . ALA A 1 197 ? 15.769 0.655 0.599 1.00 90.38 197 ALA A N 1
ATOM 1600 C CA . ALA A 1 197 ? 14.911 1.822 0.579 1.00 90.38 197 ALA A CA 1
ATOM 1601 C C . ALA A 1 197 ? 13.631 1.600 1.404 1.00 90.38 197 ALA A C 1
ATOM 1603 O O . ALA A 1 197 ? 12.952 0.586 1.259 1.00 90.38 197 ALA A O 1
ATOM 1604 N N . LEU A 1 198 ? 13.266 2.606 2.207 1.00 88.56 198 LEU A N 1
ATOM 1605 C CA . LEU A 1 198 ? 12.186 2.552 3.207 1.00 88.56 198 LEU A CA 1
ATOM 1606 C C . LEU A 1 198 ? 10.829 2.080 2.658 1.00 88.56 198 LEU A C 1
ATOM 1608 O O . LEU A 1 198 ? 10.021 1.513 3.382 1.00 88.56 198 LEU A O 1
ATOM 1612 N N . TYR A 1 199 ? 10.549 2.347 1.383 1.00 88.44 199 TYR A N 1
ATOM 1613 C CA . TYR A 1 199 ? 9.272 1.988 0.770 1.00 88.44 199 TYR A CA 1
ATOM 1614 C C . TYR A 1 199 ? 9.071 0.467 0.663 1.00 88.44 199 TYR A C 1
ATOM 1616 O O . TYR A 1 199 ? 7.930 0.015 0.654 1.00 88.44 199 TYR A O 1
ATOM 1624 N N . ILE A 1 200 ? 10.157 -0.316 0.614 1.00 93.75 200 ILE A N 1
ATOM 1625 C CA . ILE A 1 200 ? 10.102 -1.780 0.499 1.00 93.75 200 ILE A CA 1
ATOM 1626 C C . ILE A 1 200 ? 9.416 -2.385 1.728 1.00 93.75 200 ILE A C 1
ATOM 1628 O O . ILE A 1 200 ? 8.678 -3.356 1.609 1.00 93.75 200 ILE A O 1
ATOM 1632 N N . ASP A 1 201 ? 9.566 -1.765 2.899 1.00 92.38 201 ASP A N 1
ATOM 1633 C CA . ASP A 1 201 ? 8.956 -2.236 4.144 1.00 92.38 201 ASP A CA 1
ATOM 1634 C C . ASP A 1 201 ? 7.425 -2.264 4.113 1.00 92.38 201 ASP A C 1
ATOM 1636 O O . ASP A 1 201 ? 6.814 -3.025 4.860 1.00 92.38 201 ASP A O 1
ATOM 1640 N N . PHE A 1 202 ? 6.815 -1.445 3.252 1.00 93.44 202 PHE A N 1
ATOM 1641 C CA . PHE A 1 202 ? 5.365 -1.312 3.122 1.00 93.44 202 PHE A CA 1
ATOM 1642 C C . PHE A 1 202 ? 4.761 -2.253 2.069 1.00 93.44 202 PHE A C 1
ATOM 1644 O O . PHE A 1 202 ? 3.544 -2.245 1.879 1.00 93.44 202 PHE A O 1
ATOM 1651 N N . VAL A 1 203 ? 5.583 -3.055 1.385 1.00 95.00 203 VAL A N 1
ATOM 1652 C CA . VAL A 1 203 ? 5.128 -4.062 0.418 1.00 95.00 203 VAL A CA 1
ATOM 1653 C C . VAL A 1 203 ? 4.604 -5.291 1.162 1.00 95.00 203 VAL A C 1
ATOM 1655 O O . VAL A 1 203 ? 5.248 -5.803 2.073 1.00 95.00 203 VAL A O 1
ATOM 1658 N N . GLN A 1 204 ? 3.438 -5.792 0.758 1.00 95.56 204 GLN A N 1
ATOM 1659 C CA . GLN A 1 204 ? 2.705 -6.797 1.531 1.00 95.56 204 GLN A CA 1
ATOM 1660 C C . GLN A 1 204 ? 3.332 -8.195 1.488 1.00 95.56 204 GLN A C 1
ATOM 1662 O O . GLN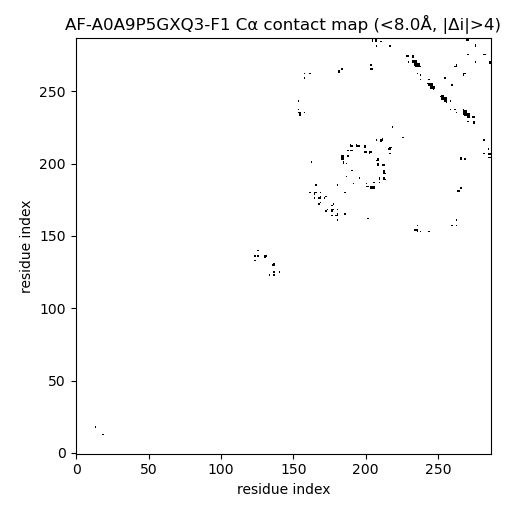 A 1 204 ? 3.104 -9.005 2.379 1.00 95.56 204 GLN A O 1
ATOM 1667 N N . PHE A 1 205 ? 4.134 -8.484 0.464 1.00 96.69 205 PHE A N 1
ATOM 1668 C CA . PHE A 1 205 ? 4.612 -9.832 0.173 1.00 96.69 205 PHE A CA 1
ATOM 1669 C C . PHE A 1 205 ? 6.065 -10.012 0.650 1.00 96.69 205 PHE A C 1
ATOM 1671 O O . PHE A 1 205 ? 6.977 -9.434 0.049 1.00 96.69 205 PHE A O 1
ATOM 1678 N N . PRO A 1 206 ? 6.340 -10.821 1.695 1.00 96.25 206 PRO A N 1
ATOM 1679 C CA . PRO A 1 206 ? 7.680 -10.939 2.290 1.00 96.25 206 PRO A CA 1
ATOM 1680 C C . PRO A 1 206 ? 8.742 -11.440 1.308 1.00 96.25 206 PRO A C 1
ATOM 1682 O O . PRO A 1 206 ? 9.878 -10.967 1.307 1.00 96.25 206 PRO A O 1
ATOM 1685 N N . ARG A 1 207 ? 8.369 -12.380 0.433 1.00 96.56 207 ARG A N 1
ATOM 1686 C CA . ARG A 1 207 ? 9.271 -12.929 -0.588 1.00 96.56 207 ARG A CA 1
ATOM 1687 C C . ARG A 1 207 ? 9.635 -11.880 -1.635 1.00 96.56 207 ARG A C 1
ATOM 1689 O O . ARG A 1 207 ? 10.803 -11.788 -2.006 1.00 96.56 207 ARG A O 1
ATOM 1696 N N . LEU A 1 208 ? 8.670 -11.058 -2.053 1.00 96.44 208 LEU A N 1
ATOM 1697 C CA . LEU A 1 208 ? 8.926 -9.916 -2.927 1.00 96.44 208 LEU A CA 1
ATOM 1698 C C . LEU A 1 208 ? 9.826 -8.883 -2.243 1.00 96.44 208 LEU A C 1
ATOM 1700 O O . LEU A 1 208 ? 10.808 -8.467 -2.847 1.00 96.44 208 LEU A O 1
ATOM 1704 N N . ARG A 1 209 ? 9.567 -8.537 -0.972 1.00 96.38 209 ARG A N 1
ATOM 1705 C CA . ARG A 1 209 ? 10.445 -7.642 -0.193 1.00 96.38 209 ARG A CA 1
ATOM 1706 C C . ARG A 1 209 ? 11.887 -8.136 -0.193 1.00 96.38 209 ARG A C 1
ATOM 1708 O O . ARG A 1 209 ? 12.783 -7.392 -0.577 1.00 96.38 209 ARG A O 1
ATOM 1715 N N . ASN A 1 210 ? 12.106 -9.407 0.141 1.00 97.06 210 ASN A N 1
ATOM 1716 C CA . ASN A 1 210 ? 13.439 -10.011 0.130 1.00 97.06 210 ASN A CA 1
ATOM 1717 C C . ASN A 1 210 ? 14.098 -9.939 -1.254 1.00 97.06 210 ASN A C 1
ATOM 1719 O O . ASN A 1 210 ? 15.272 -9.591 -1.354 1.00 97.06 210 ASN A O 1
ATOM 1723 N N . ALA A 1 211 ? 13.353 -10.230 -2.323 1.00 96.81 211 ALA A N 1
ATOM 1724 C CA . ALA A 1 211 ? 13.870 -10.149 -3.686 1.00 96.81 211 ALA A CA 1
ATOM 1725 C C . ALA A 1 211 ? 14.246 -8.712 -4.091 1.00 96.81 211 ALA A C 1
ATOM 1727 O O . ALA A 1 211 ? 15.267 -8.520 -4.749 1.00 96.81 211 ALA A O 1
ATOM 1728 N N . MET A 1 212 ? 13.470 -7.709 -3.668 1.00 95.44 212 MET A N 1
ATOM 1729 C CA . MET A 1 212 ? 13.779 -6.293 -3.894 1.00 95.44 212 MET A CA 1
ATOM 1730 C C . MET A 1 212 ? 15.027 -5.858 -3.117 1.00 95.44 212 MET A C 1
ATOM 1732 O O . MET A 1 212 ? 15.905 -5.217 -3.687 1.00 95.44 212 MET A O 1
ATOM 1736 N N . VAL A 1 213 ? 15.154 -6.249 -1.843 1.00 96.06 213 VAL A N 1
ATOM 1737 C CA . VAL A 1 213 ? 16.339 -5.938 -1.019 1.00 96.06 213 VAL A CA 1
ATOM 1738 C C . VAL A 1 213 ? 17.609 -6.573 -1.587 1.00 96.06 213 VAL A C 1
ATOM 1740 O O . VAL A 1 213 ? 18.663 -5.944 -1.597 1.00 96.06 213 VAL A O 1
ATOM 1743 N N . LEU A 1 214 ? 17.515 -7.804 -2.093 1.00 95.56 214 LEU A N 1
ATOM 1744 C CA . LEU A 1 214 ? 18.635 -8.509 -2.723 1.00 95.56 214 LEU A CA 1
ATOM 1745 C C . LEU A 1 214 ? 18.944 -8.023 -4.151 1.00 95.56 214 LEU A C 1
ATOM 1747 O O . LEU A 1 214 ? 19.878 -8.529 -4.769 1.00 95.56 214 LEU A O 1
ATOM 1751 N N . GLY A 1 215 ? 18.160 -7.090 -4.702 1.00 92.25 215 GLY A N 1
ATOM 1752 C CA . GLY A 1 215 ? 18.312 -6.618 -6.080 1.00 92.25 215 GLY A CA 1
ATOM 1753 C C . GLY A 1 215 ? 17.930 -7.648 -7.151 1.00 92.25 215 GLY A C 1
ATOM 1754 O O . GLY A 1 215 ? 18.223 -7.441 -8.325 1.00 92.25 215 GLY A O 1
ATOM 1755 N N . LEU A 1 216 ? 17.262 -8.744 -6.773 1.00 92.31 216 LEU A N 1
ATOM 1756 C CA . LEU A 1 216 ? 16.727 -9.752 -7.702 1.00 92.31 216 LEU A CA 1
ATOM 1757 C C . LEU A 1 216 ? 15.512 -9.223 -8.476 1.00 92.31 216 LEU A C 1
ATOM 1759 O O . LEU A 1 216 ? 15.211 -9.697 -9.569 1.00 92.31 216 LEU A O 1
ATOM 1763 N N . VAL A 1 217 ? 14.825 -8.233 -7.904 1.00 92.25 217 VAL A N 1
ATOM 1764 C CA . VAL A 1 217 ? 13.787 -7.435 -8.557 1.00 92.25 217 VAL A CA 1
ATOM 1765 C C . VAL A 1 217 ? 14.236 -5.979 -8.506 1.00 92.25 217 VAL A C 1
ATOM 1767 O O . VAL A 1 217 ? 14.149 -5.339 -7.460 1.00 92.25 217 VAL A O 1
ATOM 1770 N N . ASN A 1 218 ? 14.736 -5.464 -9.631 1.00 87.12 218 ASN A N 1
ATOM 1771 C CA . ASN A 1 218 ? 15.088 -4.053 -9.767 1.00 87.12 218 ASN A CA 1
ATOM 1772 C C . ASN A 1 218 ? 13.969 -3.313 -10.511 1.00 87.12 218 ASN A C 1
ATOM 1774 O O . ASN A 1 218 ? 13.669 -3.621 -11.664 1.00 87.12 218 ASN A O 1
ATOM 1778 N N . ILE A 1 219 ? 13.367 -2.334 -9.836 1.00 88.38 219 ILE A N 1
ATOM 1779 C CA . ILE A 1 219 ? 12.303 -1.484 -10.383 1.00 88.38 219 ILE A CA 1
ATOM 1780 C C . ILE A 1 219 ? 12.727 -0.018 -10.500 1.00 88.38 219 ILE A C 1
ATOM 1782 O O . ILE A 1 219 ? 11.882 0.826 -10.772 1.00 88.38 219 ILE A O 1
ATOM 1786 N N . ASP A 1 220 ? 14.003 0.313 -10.292 1.00 87.44 220 ASP A N 1
ATOM 1787 C CA . ASP A 1 220 ? 14.464 1.700 -10.164 1.00 87.44 220 ASP A CA 1
ATOM 1788 C C . ASP A 1 220 ? 14.162 2.520 -11.424 1.00 87.44 220 ASP A C 1
ATOM 1790 O O . ASP A 1 220 ? 13.692 3.654 -11.337 1.00 87.44 220 ASP A O 1
ATOM 1794 N N . SER A 1 221 ? 14.355 1.924 -12.605 1.00 89.19 221 SER A N 1
ATOM 1795 C CA . SER A 1 221 ? 14.085 2.568 -13.897 1.00 89.19 221 SER A CA 1
ATOM 1796 C C . SER A 1 221 ? 12.598 2.693 -14.235 1.00 89.19 221 SER A C 1
ATOM 1798 O O . SER A 1 221 ? 12.233 3.494 -15.092 1.00 89.19 221 SER A O 1
ATOM 1800 N N . ILE A 1 222 ? 11.735 1.918 -13.575 1.00 88.75 222 ILE A N 1
ATOM 1801 C CA . ILE A 1 222 ? 10.289 1.862 -13.841 1.00 88.75 222 ILE A CA 1
ATOM 1802 C C . ILE A 1 222 ? 9.466 2.208 -12.602 1.00 88.75 222 ILE A C 1
ATOM 1804 O O . ILE A 1 222 ? 8.295 1.842 -12.511 1.00 88.75 222 ILE A O 1
ATOM 1808 N N . ARG A 1 223 ? 10.076 2.889 -11.628 1.00 89.38 223 ARG A N 1
ATOM 1809 C CA . ARG A 1 223 ? 9.551 2.949 -10.267 1.00 89.38 223 ARG A CA 1
ATOM 1810 C C . ARG A 1 223 ? 8.158 3.561 -10.180 1.00 89.38 223 ARG A C 1
ATOM 1812 O O . ARG A 1 223 ? 7.284 2.995 -9.536 1.00 89.38 223 ARG A O 1
ATOM 1819 N N . GLU A 1 224 ? 7.944 4.689 -10.849 1.00 88.94 224 GLU A N 1
ATOM 1820 C CA . GLU A 1 224 ? 6.651 5.384 -10.847 1.00 88.94 224 GLU A CA 1
ATOM 1821 C C . GLU A 1 224 ? 5.543 4.530 -11.473 1.00 88.94 224 GLU A C 1
ATOM 1823 O O . GLU A 1 224 ? 4.438 4.440 -10.939 1.00 88.94 224 GLU A O 1
ATOM 1828 N N . GLN A 1 225 ? 5.857 3.853 -12.581 1.00 93.50 225 GLN A N 1
ATOM 1829 C CA . GLN A 1 225 ? 4.921 2.961 -13.254 1.00 93.50 225 GLN A CA 1
ATOM 1830 C C . GLN A 1 225 ? 4.619 1.730 -12.396 1.00 93.50 225 GLN A C 1
ATOM 1832 O O . GLN A 1 225 ? 3.460 1.344 -12.272 1.00 93.50 225 GLN A O 1
ATOM 1837 N N . PHE A 1 226 ? 5.647 1.148 -11.775 1.00 93.94 226 PHE A N 1
ATOM 1838 C CA . PHE A 1 226 ? 5.497 0.020 -10.867 1.00 93.94 226 PHE A CA 1
ATOM 1839 C C . PHE A 1 226 ? 4.622 0.378 -9.667 1.00 93.94 226 PHE A C 1
ATOM 1841 O O . PHE A 1 226 ? 3.692 -0.360 -9.372 1.00 93.94 226 PHE A O 1
ATOM 1848 N N . ASP A 1 227 ? 4.861 1.516 -9.010 1.00 90.44 227 ASP A N 1
ATOM 1849 C CA . ASP A 1 227 ? 4.057 1.958 -7.865 1.00 90.44 227 ASP A CA 1
ATOM 1850 C C . ASP A 1 227 ? 2.589 2.178 -8.267 1.00 90.44 227 ASP A C 1
ATOM 1852 O O . ASP A 1 227 ? 1.674 1.774 -7.544 1.00 90.44 227 ASP A O 1
ATOM 1856 N N . ALA A 1 228 ? 2.353 2.772 -9.442 1.00 90.06 228 ALA A N 1
ATOM 1857 C CA . ALA A 1 228 ? 1.010 2.969 -9.976 1.00 90.06 228 ALA A CA 1
ATOM 1858 C C . ALA A 1 228 ? 0.301 1.640 -10.278 1.00 90.06 228 ALA A C 1
ATOM 1860 O O . ALA A 1 228 ? -0.889 1.503 -9.995 1.00 90.06 228 ALA A O 1
ATOM 1861 N N . ASP A 1 229 ? 1.010 0.665 -10.845 1.00 94.50 229 ASP A N 1
ATOM 1862 C CA . ASP A 1 229 ? 0.448 -0.648 -11.158 1.00 94.50 229 ASP A CA 1
ATOM 1863 C C . ASP A 1 229 ? 0.231 -1.483 -9.899 1.00 94.50 229 ASP A C 1
ATOM 1865 O O . ASP A 1 229 ? -0.841 -2.054 -9.722 1.00 94.50 229 ASP A O 1
ATOM 1869 N N . PHE A 1 230 ? 1.198 -1.494 -8.983 1.00 94.06 230 PHE A N 1
ATOM 1870 C CA . PHE A 1 230 ? 1.090 -2.178 -7.701 1.00 94.06 230 PHE A CA 1
ATOM 1871 C C . PHE A 1 230 ? -0.114 -1.649 -6.917 1.00 94.06 230 PHE A C 1
ATOM 1873 O O . PHE A 1 230 ? -0.966 -2.427 -6.507 1.00 94.06 230 PHE A O 1
ATOM 1880 N N . GLY A 1 231 ? -0.261 -0.326 -6.787 1.00 91.62 231 GLY A N 1
ATOM 1881 C CA . GLY A 1 231 ? -1.410 0.275 -6.105 1.00 91.62 231 GLY A CA 1
ATOM 1882 C C . GLY A 1 231 ? -2.749 0.057 -6.817 1.00 91.62 231 GLY A C 1
ATOM 1883 O O . GLY A 1 231 ? -3.783 -0.012 -6.156 1.00 91.62 231 GLY A O 1
ATOM 1884 N N . ARG A 1 232 ? -2.752 -0.059 -8.152 1.00 91.75 232 ARG A N 1
ATOM 1885 C CA . ARG A 1 232 ? -3.970 -0.309 -8.942 1.00 91.75 232 ARG A CA 1
ATOM 1886 C C . ARG A 1 232 ? -4.458 -1.750 -8.825 1.00 91.75 232 ARG A C 1
ATOM 1888 O O . ARG A 1 232 ? -5.666 -1.962 -8.823 1.00 91.75 232 ARG A O 1
ATOM 1895 N N . HIS A 1 233 ? -3.534 -2.702 -8.766 1.00 94.81 233 HIS A N 1
ATOM 1896 C CA . HIS A 1 233 ? -3.833 -4.130 -8.845 1.00 94.81 233 HIS A CA 1
ATOM 1897 C C . HIS A 1 233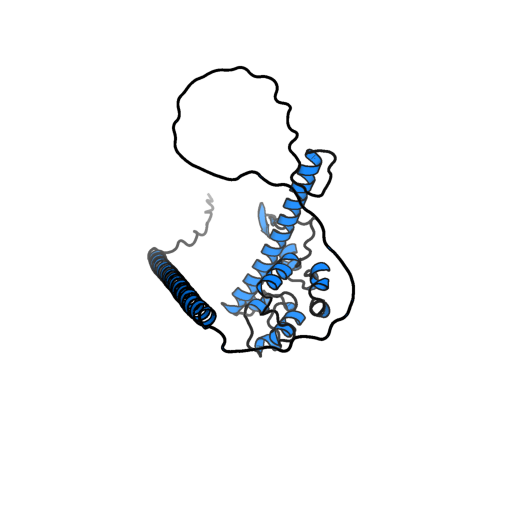 ? -3.782 -4.845 -7.489 1.00 94.81 233 HIS A C 1
ATOM 1899 O O . HIS A 1 233 ? -4.167 -6.011 -7.407 1.00 94.81 233 HIS A O 1
ATOM 1905 N N . LEU A 1 234 ? -3.312 -4.177 -6.428 1.00 95.69 234 LEU A N 1
ATOM 1906 C CA . LEU A 1 234 ? -3.330 -4.706 -5.067 1.00 95.69 234 LEU A CA 1
ATOM 1907 C C . LEU A 1 234 ? -4.752 -4.671 -4.501 1.00 95.69 234 LEU A C 1
ATOM 1909 O O . LEU A 1 234 ? -5.429 -3.646 -4.524 1.00 95.69 234 LEU A O 1
ATOM 1913 N N . SER A 1 235 ? -5.178 -5.784 -3.919 1.00 95.19 235 SER A N 1
ATOM 1914 C CA . SER A 1 235 ? -6.456 -5.925 -3.229 1.00 95.19 235 SER A CA 1
ATOM 1915 C C . SER A 1 235 ? -6.239 -6.586 -1.876 1.00 95.19 235 SER A C 1
ATOM 1917 O O . SER A 1 235 ? -5.395 -7.466 -1.743 1.00 95.19 235 SER A O 1
ATOM 1919 N N . VAL A 1 236 ? -7.029 -6.176 -0.883 1.00 95.44 236 VAL A N 1
ATOM 1920 C CA . VAL A 1 236 ? -7.134 -6.854 0.421 1.00 95.44 236 VAL A CA 1
ATOM 1921 C C . VAL A 1 236 ? -8.352 -7.785 0.488 1.00 95.44 236 VAL A C 1
ATOM 1923 O O . VAL A 1 236 ? -8.660 -8.339 1.536 1.00 95.44 236 VAL A O 1
ATOM 1926 N N . ASN A 1 237 ? -9.091 -7.930 -0.618 1.00 95.81 237 ASN A N 1
ATOM 1927 C CA . ASN A 1 237 ? -10.218 -8.857 -0.771 1.00 95.81 237 ASN A CA 1
ATOM 1928 C C . ASN A 1 237 ? -11.260 -8.764 0.354 1.00 95.81 237 ASN A C 1
ATOM 1930 O O . ASN A 1 237 ? -11.794 -9.768 0.825 1.00 95.81 237 ASN A O 1
ATOM 1934 N N . TRP A 1 238 ? -11.535 -7.542 0.814 1.00 96.00 238 TRP A N 1
ATOM 1935 C CA . TRP A 1 238 ? -12.595 -7.307 1.785 1.00 96.00 238 TRP A CA 1
ATOM 1936 C C . TRP A 1 238 ? -13.962 -7.608 1.147 1.00 96.00 238 TRP A C 1
ATOM 1938 O O . TRP A 1 238 ? -14.236 -7.089 0.059 1.00 96.00 238 TRP A O 1
ATOM 1948 N N . PRO A 1 239 ? -14.834 -8.413 1.783 1.00 93.38 239 PRO A N 1
ATOM 1949 C CA . PRO A 1 239 ? -16.125 -8.760 1.201 1.00 93.38 239 PRO A CA 1
ATOM 1950 C C . PRO A 1 239 ? -17.009 -7.529 0.980 1.00 93.38 239 PRO A C 1
ATOM 1952 O O . PRO A 1 239 ? -17.248 -6.756 1.903 1.00 93.38 239 PRO A O 1
ATOM 1955 N N . VAL A 1 240 ? -17.572 -7.390 -0.224 1.00 87.50 240 VAL A N 1
ATOM 1956 C CA . VAL A 1 240 ? -18.463 -6.267 -0.587 1.00 87.50 240 VAL A CA 1
ATOM 1957 C C . VAL A 1 240 ? -19.708 -6.199 0.311 1.00 87.50 240 VAL A C 1
ATOM 1959 O O . VAL A 1 240 ? -20.261 -5.126 0.530 1.00 87.50 240 VAL A O 1
ATOM 1962 N N . SER A 1 241 ? -20.139 -7.335 0.865 1.00 89.50 241 SER A N 1
ATOM 1963 C CA . SER A 1 241 ? -21.272 -7.426 1.791 1.00 89.50 241 SER A CA 1
ATOM 1964 C C . SER A 1 241 ? -20.974 -6.914 3.205 1.00 89.50 241 SER A C 1
ATOM 1966 O O . SER A 1 241 ? -21.898 -6.774 4.002 1.00 89.50 241 SER A O 1
ATOM 1968 N N . GLU A 1 242 ? -19.708 -6.684 3.557 1.00 92.44 242 GLU A N 1
ATOM 1969 C CA . GLU A 1 242 ? -19.302 -6.255 4.895 1.00 92.44 242 GLU A CA 1
ATOM 1970 C C . GLU A 1 242 ? -18.975 -4.755 4.904 1.00 92.44 242 GLU A C 1
ATOM 1972 O O . GLU A 1 242 ? -18.179 -4.253 4.110 1.00 92.44 242 GLU A O 1
ATOM 1977 N N . ALA A 1 243 ? -19.552 -4.018 5.852 1.00 90.75 243 ALA A N 1
ATOM 1978 C CA . ALA A 1 243 ? -19.269 -2.596 6.007 1.00 90.75 243 ALA A CA 1
ATOM 1979 C C . ALA A 1 243 ? -17.893 -2.365 6.656 1.00 90.75 243 ALA A C 1
ATOM 1981 O O . ALA A 1 243 ? -17.516 -3.065 7.600 1.00 90.75 243 ALA A O 1
ATOM 1982 N N . LEU A 1 244 ? -17.167 -1.339 6.195 1.00 90.88 244 LEU A N 1
ATOM 1983 C CA . LEU A 1 244 ? -15.912 -0.898 6.818 1.00 90.88 244 LEU A CA 1
ATOM 1984 C C . LEU A 1 244 ? -16.148 -0.334 8.227 1.00 90.88 244 LEU A C 1
ATOM 1986 O O . LEU A 1 244 ? -15.347 -0.563 9.130 1.00 90.88 244 LEU A O 1
ATOM 1990 N N . LEU A 1 245 ? -17.251 0.395 8.413 1.00 92.06 245 LEU A N 1
ATOM 1991 C CA . LEU A 1 245 ? -17.659 0.981 9.687 1.00 92.06 245 LEU A CA 1
ATOM 1992 C C . LEU A 1 245 ? -18.939 0.305 10.183 1.00 92.06 245 LEU A C 1
ATOM 1994 O O . LEU A 1 245 ? -19.852 0.055 9.399 1.00 92.06 245 LEU A O 1
ATOM 1998 N N . VAL A 1 246 ? -19.010 0.034 11.482 1.00 92.12 246 VAL A N 1
ATOM 1999 C CA . VAL A 1 246 ? -20.171 -0.575 12.148 1.00 92.12 246 VAL A CA 1
ATOM 2000 C C . VAL A 1 246 ? -20.566 0.244 13.370 1.00 92.12 246 VAL A C 1
ATOM 2002 O O . VAL A 1 246 ? -19.780 1.041 13.880 1.00 92.12 246 VAL A O 1
ATOM 2005 N N . THR A 1 247 ? -21.793 0.051 13.845 1.00 94.00 247 THR A N 1
ATOM 2006 C CA . THR A 1 247 ? -22.270 0.666 15.085 1.00 94.00 247 THR A CA 1
ATOM 2007 C C . THR A 1 247 ? -22.053 -0.288 16.256 1.00 94.00 247 THR A C 1
ATOM 2009 O O . THR A 1 247 ? -22.476 -1.442 16.192 1.00 94.00 247 THR A O 1
ATOM 2012 N N . ASP A 1 248 ? -21.387 0.176 17.313 1.00 92.62 248 ASP A N 1
ATOM 2013 C CA . ASP A 1 248 ? -21.180 -0.615 18.531 1.00 92.62 248 ASP A CA 1
ATOM 2014 C C . ASP A 1 248 ? -22.441 -0.672 19.422 1.00 92.62 248 ASP A C 1
ATOM 2016 O O . ASP A 1 248 ? -23.461 -0.027 19.157 1.00 92.62 248 ASP A O 1
ATOM 2020 N N . SER A 1 249 ? -22.378 -1.433 20.520 1.00 93.94 249 SER A N 1
ATOM 2021 C CA . SER A 1 249 ? -23.465 -1.528 21.510 1.00 93.94 249 SER A CA 1
ATOM 2022 C C . SER A 1 249 ? -23.830 -0.185 22.157 1.00 93.94 249 SER A C 1
ATOM 2024 O O . SER A 1 249 ? -24.936 -0.025 22.667 1.00 93.94 249 SER A O 1
ATOM 2026 N N . SER A 1 250 ? -22.907 0.775 22.128 1.00 95.12 250 SER A N 1
ATOM 2027 C CA . SER A 1 250 ? -23.042 2.121 22.684 1.00 95.12 250 SER A CA 1
ATOM 2028 C C . SER A 1 250 ? -23.515 3.146 21.642 1.00 95.12 250 SER A C 1
ATOM 2030 O O . SER A 1 250 ? -23.579 4.336 21.943 1.00 95.12 250 SER A O 1
ATOM 2032 N N . ARG A 1 251 ? -23.893 2.697 20.435 1.00 91.56 251 ARG A N 1
ATOM 2033 C CA . ARG A 1 251 ? -24.329 3.517 19.292 1.00 91.56 251 ARG A CA 1
ATOM 2034 C C . ARG A 1 251 ? -23.250 4.428 18.691 1.00 91.56 251 ARG A C 1
ATOM 2036 O O . ARG A 1 251 ? -23.586 5.380 17.989 1.00 91.56 251 ARG A O 1
ATOM 2043 N N . ASN A 1 252 ? -21.972 4.126 18.902 1.00 91.06 252 ASN A N 1
ATOM 2044 C CA . ASN A 1 252 ? -20.862 4.818 18.253 1.00 91.06 252 ASN A CA 1
ATOM 2045 C C . ASN A 1 252 ? -20.538 4.188 16.897 1.00 91.06 252 ASN A C 1
ATOM 2047 O O . ASN A 1 252 ? -20.591 2.968 16.744 1.00 91.06 252 ASN A O 1
ATOM 2051 N N . THR A 1 253 ? -20.132 5.011 15.930 1.00 92.50 253 THR A N 1
ATOM 2052 C CA . THR A 1 253 ? -19.552 4.532 14.667 1.00 92.50 253 THR A CA 1
ATOM 2053 C C . THR A 1 253 ? -18.089 4.167 14.889 1.00 92.50 253 THR A C 1
ATOM 2055 O O . THR A 1 253 ? -17.268 5.038 15.173 1.00 92.50 253 THR A O 1
ATOM 2058 N N . ILE A 1 254 ? -17.760 2.888 14.734 1.00 90.38 254 ILE A N 1
ATOM 2059 C CA . ILE A 1 254 ? -16.411 2.346 14.917 1.00 90.38 254 ILE A CA 1
ATOM 2060 C C . ILE A 1 254 ? -15.939 1.615 13.657 1.00 90.38 254 ILE A C 1
ATOM 2062 O O . ILE A 1 254 ? -16.744 1.239 12.803 1.00 90.38 254 ILE A O 1
ATOM 2066 N N . LEU A 1 255 ? -14.629 1.388 13.545 1.00 92.25 255 LEU A N 1
ATOM 2067 C CA . LEU A 1 255 ? -14.079 0.485 12.535 1.00 92.25 255 LEU A CA 1
ATOM 2068 C C . LEU A 1 255 ? -14.591 -0.936 12.793 1.00 92.25 255 LEU A C 1
ATOM 2070 O O . LEU A 1 255 ? -14.621 -1.385 13.938 1.00 92.25 255 LEU A O 1
ATOM 2074 N N . ASN A 1 256 ? -14.988 -1.648 11.739 1.00 95.00 256 ASN A N 1
ATOM 2075 C CA . ASN A 1 256 ? -15.436 -3.029 11.859 1.00 95.00 256 ASN A CA 1
ATOM 2076 C C . ASN A 1 256 ? -14.309 -3.892 12.460 1.00 95.00 256 ASN A C 1
ATOM 2078 O O . ASN A 1 256 ? -13.265 -4.041 11.825 1.00 95.00 256 ASN A O 1
ATOM 2082 N N . PRO A 1 257 ? -14.488 -4.525 13.637 1.00 93.88 257 PRO A N 1
ATOM 2083 C CA . PRO A 1 257 ? -13.429 -5.333 14.248 1.00 93.88 257 PRO A CA 1
ATOM 2084 C C . PRO A 1 257 ? -13.000 -6.533 13.391 1.00 93.88 257 PRO A C 1
ATOM 2086 O O . PRO A 1 257 ? -11.894 -7.052 13.543 1.00 93.88 257 PRO A O 1
ATOM 2089 N N . LYS A 1 258 ? -13.869 -6.998 12.482 1.00 96.31 258 LYS A N 1
ATOM 2090 C CA . LYS A 1 258 ? -13.502 -8.010 11.485 1.00 96.31 258 LYS A CA 1
ATOM 2091 C C . LYS A 1 258 ? -12.496 -7.459 10.471 1.00 96.31 258 LYS A C 1
ATOM 2093 O O . LYS A 1 258 ? -11.624 -8.211 10.054 1.00 96.31 258 LYS A O 1
ATOM 2098 N N . PHE A 1 259 ? -12.591 -6.175 10.118 1.00 96.75 259 PHE A N 1
ATOM 2099 C CA . PHE A 1 259 ? -11.699 -5.533 9.154 1.00 96.75 259 PHE A CA 1
ATOM 2100 C C . PHE A 1 259 ? -10.258 -5.538 9.647 1.00 96.75 259 PHE A C 1
ATOM 2102 O O . PHE A 1 259 ? -9.373 -5.974 8.921 1.00 96.75 259 PHE A O 1
ATOM 2109 N N . GLU A 1 260 ? -10.020 -5.157 10.905 1.00 92.75 260 GLU A N 1
ATOM 2110 C CA . GLU A 1 260 ? -8.665 -5.183 11.466 1.00 92.75 260 GLU A CA 1
ATOM 2111 C C . GLU A 1 260 ? -8.038 -6.578 11.432 1.00 92.75 260 GLU A C 1
ATOM 2113 O O . GLU A 1 260 ? -6.874 -6.718 11.067 1.00 92.75 260 GLU A O 1
ATOM 2118 N N . ARG A 1 261 ? -8.806 -7.619 11.769 1.00 95.31 261 ARG A N 1
ATOM 2119 C CA . ARG A 1 261 ? -8.318 -9.001 11.671 1.00 95.31 261 ARG A CA 1
ATOM 2120 C C . ARG A 1 261 ? -8.028 -9.384 10.224 1.00 95.31 261 ARG A C 1
ATOM 2122 O O . ARG A 1 261 ? -6.972 -9.938 9.950 1.00 95.31 261 ARG A O 1
ATOM 2129 N N . HIS A 1 262 ? -8.930 -9.035 9.312 1.00 97.81 262 HIS A N 1
ATOM 2130 C CA . HIS A 1 262 ? -8.834 -9.367 7.894 1.00 97.81 262 HIS A CA 1
ATOM 2131 C C . HIS A 1 262 ? -7.596 -8.765 7.229 1.00 97.81 262 HIS A C 1
ATOM 2133 O O . HIS A 1 262 ? -6.876 -9.481 6.541 1.00 97.81 262 HIS A O 1
ATOM 2139 N N . ILE A 1 263 ? -7.296 -7.486 7.475 1.00 97.12 263 ILE A N 1
ATOM 2140 C CA . ILE A 1 263 ? -6.107 -6.836 6.897 1.00 97.12 263 ILE A CA 1
ATOM 2141 C C . ILE A 1 263 ? -4.793 -7.370 7.487 1.00 97.12 263 ILE A C 1
ATOM 2143 O O . ILE A 1 263 ? -3.743 -7.194 6.876 1.00 97.12 263 ILE A O 1
ATOM 2147 N N . CYS A 1 264 ? -4.836 -8.009 8.664 1.00 96.31 264 CYS A N 1
ATOM 2148 C CA . CYS A 1 264 ? -3.676 -8.621 9.317 1.00 96.31 264 CYS A CA 1
ATOM 2149 C C . CYS A 1 264 ? -3.408 -10.064 8.857 1.00 96.31 264 CYS A C 1
ATOM 2151 O O . CYS A 1 264 ? -2.422 -10.653 9.294 1.00 96.31 264 CYS A O 1
ATOM 2153 N N . THR A 1 265 ? -4.240 -10.631 7.986 1.00 96.88 265 THR A N 1
ATOM 2154 C CA . THR A 1 265 ? -4.066 -11.968 7.402 1.00 96.88 265 THR A CA 1
ATOM 2155 C C . THR A 1 265 ? -3.433 -11.827 6.017 1.00 96.88 265 THR A C 1
ATOM 2157 O O . THR A 1 265 ? -3.994 -11.143 5.163 1.00 96.88 265 THR A O 1
ATOM 2160 N N . GLN A 1 266 ? -2.260 -12.432 5.790 1.00 95.44 266 GLN A N 1
ATOM 2161 C CA . GLN A 1 266 ? -1.497 -12.251 4.545 1.00 95.44 266 GLN A CA 1
ATOM 2162 C C . GLN A 1 266 ? -2.271 -12.772 3.329 1.00 95.44 266 GLN A C 1
ATOM 2164 O O . GLN A 1 266 ? -2.272 -12.138 2.281 1.00 95.44 266 GLN A O 1
ATOM 2169 N N . GLU A 1 267 ? -2.978 -13.887 3.491 1.00 96.19 267 GLU A N 1
ATOM 2170 C CA . GLU A 1 267 ? -3.708 -14.605 2.441 1.00 96.19 267 GLU A CA 1
ATOM 2171 C C . GLU A 1 267 ? -4.864 -13.786 1.849 1.00 96.19 267 GLU A C 1
ATOM 2173 O O . GLU A 1 267 ? -5.355 -14.081 0.762 1.00 96.19 267 GLU A O 1
ATOM 2178 N N . ASN A 1 268 ? -5.294 -12.733 2.548 1.00 97.06 268 ASN A N 1
ATOM 2179 C CA . ASN A 1 268 ? -6.305 -11.812 2.047 1.00 97.06 268 ASN A CA 1
ATOM 2180 C C . ASN A 1 268 ? -5.735 -10.785 1.062 1.00 97.06 268 ASN A C 1
ATOM 2182 O O . ASN A 1 268 ? -6.509 -10.115 0.381 1.00 97.06 268 ASN A O 1
ATOM 2186 N N . TRP A 1 269 ? -4.412 -10.651 0.964 1.00 97.12 269 TRP A N 1
ATOM 2187 C CA . TRP A 1 269 ? -3.757 -9.722 0.053 1.00 97.12 269 TRP A CA 1
ATOM 2188 C C . TRP A 1 269 ? -3.385 -10.408 -1.254 1.00 97.12 269 TRP A C 1
ATOM 2190 O O . TRP A 1 269 ? -2.696 -11.422 -1.266 1.00 97.12 269 TRP A O 1
ATOM 2200 N N . THR A 1 270 ? -3.802 -9.825 -2.373 1.00 96.31 270 THR A N 1
ATOM 2201 C CA . THR A 1 270 ? -3.519 -10.362 -3.709 1.00 96.31 270 THR A CA 1
ATOM 2202 C C . THR A 1 270 ? -3.179 -9.252 -4.687 1.00 96.31 270 THR A C 1
ATOM 2204 O O . THR A 1 270 ? -3.694 -8.140 -4.575 1.00 96.31 270 THR A O 1
ATOM 2207 N N . LEU A 1 271 ? -2.374 -9.582 -5.692 1.00 95.69 271 LEU A N 1
ATOM 2208 C CA . LEU A 1 271 ? -2.283 -8.826 -6.938 1.00 95.69 271 LEU A CA 1
ATOM 2209 C C . LEU A 1 271 ? -3.019 -9.606 -8.028 1.00 95.69 271 LEU A C 1
ATOM 2211 O O . LEU A 1 271 ? -2.934 -10.834 -8.071 1.00 95.69 271 LEU A O 1
ATOM 2215 N N . ASP A 1 272 ? -3.758 -8.908 -8.884 1.00 93.38 272 ASP A N 1
ATOM 2216 C CA . ASP A 1 272 ? -4.539 -9.563 -9.932 1.00 93.38 272 ASP A CA 1
ATOM 2217 C C . ASP A 1 272 ? -3.681 -10.162 -11.070 1.00 93.38 272 ASP A C 1
ATOM 2219 O O . ASP A 1 272 ? -2.461 -9.980 -11.173 1.00 93.38 272 ASP A O 1
ATOM 2223 N N . SER A 1 273 ? -4.339 -10.900 -11.968 1.00 94.00 273 SER A N 1
ATOM 2224 C CA . SER A 1 273 ? -3.684 -11.544 -13.110 1.00 94.00 273 SER A CA 1
ATOM 2225 C C . SER A 1 273 ? -3.110 -10.552 -14.127 1.00 94.00 273 SER A C 1
ATOM 2227 O O . SER A 1 273 ? -2.197 -10.910 -14.875 1.00 94.00 273 SER A O 1
ATOM 2229 N N . VAL A 1 274 ? -3.620 -9.315 -14.175 1.00 95.50 274 VAL A N 1
ATOM 2230 C CA . VAL A 1 274 ? -3.110 -8.266 -15.070 1.00 95.50 274 VAL A CA 1
ATOM 2231 C C . VAL A 1 274 ? -1.719 -7.846 -14.606 1.00 95.50 274 VAL A C 1
ATOM 2233 O O . VAL A 1 274 ? -0.791 -7.796 -15.417 1.00 95.50 274 VAL A O 1
ATOM 2236 N N . PHE A 1 275 ? -1.539 -7.657 -13.296 1.00 95.69 275 PHE A N 1
ATOM 2237 C CA . PHE A 1 275 ? -0.223 -7.415 -12.711 1.00 95.69 275 PHE A CA 1
ATOM 2238 C C . PHE A 1 275 ? 0.734 -8.583 -12.967 1.00 95.69 275 PHE A C 1
ATOM 2240 O O . PHE A 1 275 ? 1.854 -8.367 -13.430 1.00 95.69 275 PHE A O 1
ATOM 2247 N N . ALA A 1 276 ? 0.294 -9.824 -12.731 1.00 94.44 276 ALA A N 1
ATOM 2248 C CA . ALA A 1 276 ? 1.127 -11.011 -12.941 1.00 94.44 276 ALA A CA 1
ATOM 2249 C C . ALA A 1 276 ? 1.579 -11.170 -14.404 1.00 94.44 276 ALA A C 1
ATOM 2251 O O . ALA A 1 276 ? 2.718 -11.554 -14.663 1.00 94.44 276 ALA A O 1
ATOM 2252 N N . THR A 1 277 ? 0.717 -10.821 -15.363 1.00 96.56 277 THR A N 1
ATOM 2253 C CA . THR A 1 277 ? 1.047 -10.851 -16.797 1.00 96.56 277 THR A CA 1
ATOM 2254 C C . THR A 1 277 ? 2.077 -9.782 -17.159 1.00 96.56 277 THR A C 1
ATOM 2256 O O . THR A 1 277 ? 2.981 -10.036 -17.954 1.00 96.56 277 THR A O 1
ATOM 2259 N N . LYS A 1 278 ? 1.971 -8.589 -16.561 1.00 96.19 278 LYS A N 1
ATOM 2260 C CA . LYS A 1 278 ? 2.914 -7.485 -16.785 1.00 96.19 278 LYS A CA 1
ATOM 2261 C C . LYS A 1 278 ? 4.270 -7.723 -16.112 1.00 96.19 278 LYS A C 1
ATOM 2263 O O . LYS A 1 278 ? 5.302 -7.355 -16.669 1.00 96.19 278 LYS A O 1
ATOM 2268 N N . TYR A 1 279 ? 4.274 -8.367 -14.945 1.00 95.62 279 TYR A N 1
ATOM 2269 C CA . TYR A 1 279 ? 5.463 -8.648 -14.139 1.00 95.62 279 TYR A CA 1
ATOM 2270 C C . TYR A 1 279 ? 5.625 -10.155 -13.864 1.00 95.62 279 TYR A C 1
ATOM 2272 O O . TYR A 1 279 ? 5.578 -10.590 -12.709 1.00 95.62 279 TYR A O 1
ATOM 2280 N N . PRO A 1 280 ? 5.876 -10.984 -14.896 1.00 94.81 280 PRO A N 1
ATOM 2281 C CA . PRO A 1 280 ? 5.877 -12.444 -14.754 1.00 94.81 280 PRO A CA 1
ATOM 2282 C C . PRO A 1 280 ? 6.981 -12.965 -13.825 1.00 94.81 280 PRO A C 1
ATOM 2284 O O . PRO A 1 280 ? 6.816 -13.991 -13.174 1.00 94.81 280 PRO A O 1
ATOM 2287 N N . HIS A 1 281 ? 8.094 -12.237 -13.707 1.00 93.50 281 HIS A N 1
ATOM 2288 C CA . HIS A 1 281 ? 9.191 -12.557 -12.790 1.00 93.50 281 HIS A CA 1
ATOM 2289 C C . HIS A 1 281 ? 8.852 -12.276 -11.312 1.00 93.50 281 HIS A C 1
ATOM 2291 O O . HIS A 1 281 ? 9.524 -12.797 -10.426 1.00 93.50 281 HIS A O 1
ATOM 2297 N N . ILE A 1 282 ? 7.810 -11.480 -11.038 1.00 95.06 282 ILE A N 1
ATOM 2298 C CA . ILE A 1 282 ? 7.330 -11.163 -9.683 1.00 95.06 282 ILE A CA 1
ATOM 2299 C C . ILE A 1 282 ? 6.225 -12.125 -9.241 1.00 95.06 282 ILE A C 1
ATOM 2301 O O . ILE A 1 282 ? 6.118 -12.406 -8.051 1.00 95.06 282 ILE A O 1
ATOM 2305 N N . ALA A 1 283 ? 5.441 -12.675 -10.173 1.00 92.75 283 ALA A N 1
ATOM 2306 C CA . ALA A 1 283 ? 4.314 -13.562 -9.868 1.00 92.75 283 ALA A CA 1
ATOM 2307 C C . ALA A 1 283 ? 4.639 -14.710 -8.874 1.00 92.75 283 ALA A C 1
ATOM 2309 O O . ALA A 1 283 ? 3.848 -14.940 -7.962 1.00 92.75 283 ALA A O 1
ATOM 2310 N N . PRO A 1 284 ? 5.806 -15.388 -8.930 1.00 94.06 284 PRO A N 1
ATOM 2311 C CA . PRO A 1 284 ? 6.149 -16.441 -7.964 1.00 94.06 284 PRO A CA 1
ATOM 2312 C C . PRO A 1 284 ? 6.454 -15.941 -6.538 1.00 94.06 284 PRO A C 1
ATOM 2314 O O . PRO A 1 284 ? 6.615 -16.753 -5.624 1.00 94.06 284 PRO A O 1
ATOM 2317 N N . LEU A 1 285 ? 6.611 -14.626 -6.356 1.00 94.12 285 LEU A N 1
ATOM 2318 C CA . LEU A 1 285 ? 7.020 -13.966 -5.109 1.00 94.12 285 LEU A CA 1
ATOM 2319 C C . LEU A 1 285 ? 5.843 -13.363 -4.328 1.00 94.12 285 LEU A C 1
ATOM 2321 O O . LEU A 1 285 ? 6.051 -12.858 -3.224 1.00 94.12 285 LEU A O 1
ATOM 2325 N N . ILE A 1 286 ? 4.643 -13.392 -4.907 1.00 89.69 286 ILE A N 1
ATOM 2326 C CA . ILE A 1 286 ? 3.410 -12.793 -4.367 1.00 89.69 286 ILE A CA 1
ATOM 2327 C C . ILE A 1 286 ? 2.366 -13.856 -3.982 1.00 89.69 286 ILE A C 1
ATOM 2329 O O . ILE A 1 286 ? 1.189 -13.539 -3.844 1.00 89.69 286 ILE A O 1
ATOM 2333 N N . VAL A 1 287 ? 2.817 -15.109 -3.850 1.00 72.88 287 VAL A N 1
ATOM 2334 C CA . VAL A 1 287 ? 2.041 -16.275 -3.396 1.00 72.88 287 VAL A CA 1
ATOM 2335 C C . VAL A 1 287 ? 2.212 -16.461 -1.897 1.00 72.88 287 VAL A C 1
ATOM 2337 O O . VAL A 1 287 ? 3.373 -16.316 -1.434 1.00 72.88 287 VAL A O 1
#

InterPro domains:
  IPR021833 Protein of unknown function DUF3425 [PF11905] (164-282)